Protein AF-A0A151MLV7-F1 (afdb_monomer)

Mean predicted aligned error: 19.25 Å

Sequence (351 aa):
MLVLVLGDLHIPHRCSSLPAKFKKLLVPGRIQHILCTGNLCTKESYDYLKTLTADVHVVRGDFDENLNYPDQKVVTVGQFKIGLIHGHQVIPWGDMGSLALLQRQLDVDILISGHTHKFEAFEYENKFYVNPGSATGAYNALEMNIIPSFVLMDIQASTIVTYVYQLTGDESLVIPGEDAPGAAASELEADLHERAFFCIGGLREAFMIPATDREVRLVWIPIMAWVPLLLVLLTYCSGSLSQPTLTQPPSESVSLGNTVSLSCTLSSQYSNYYVAWYQQRSSQAPRFLWYSKGTKGDGVPDRFTVSNSSAIRSLTITNVQADDEATYWCGTGYMSGDVYTYSTMTQLNGN

Radius of gyration: 28.21 Å; Cα contacts (8 Å, |Δi|>4): 707; chains: 1; bounding box: 84×67×65 Å

Structure (mmCIF, N/CA/C/O backbone):
data_AF-A0A151MLV7-F1
#
_entry.id   AF-A0A151MLV7-F1
#
loop_
_atom_site.group_PDB
_atom_site.id
_atom_site.type_symbol
_atom_site.label_atom_id
_atom_site.label_alt_id
_atom_site.label_comp_id
_atom_site.label_asym_id
_atom_site.label_entity_id
_atom_site.label_seq_id
_atom_site.pdbx_PDB_ins_code
_atom_site.Cartn_x
_atom_site.Cartn_y
_atom_site.Cartn_z
_atom_site.occupancy
_atom_site.B_iso_or_equiv
_atom_site.auth_seq_id
_atom_site.auth_comp_id
_atom_site.auth_asym_id
_atom_site.auth_atom_id
_atom_site.pdbx_PDB_model_num
ATOM 1 N N . MET A 1 1 ? 16.133 -14.336 -6.200 1.00 87.25 1 MET A N 1
ATOM 2 C CA . MET A 1 1 ? 15.626 -13.639 -7.406 1.00 87.25 1 MET A CA 1
ATOM 3 C C . MET A 1 1 ? 15.150 -12.287 -6.939 1.00 87.25 1 MET A C 1
ATOM 5 O O . MET A 1 1 ? 14.321 -12.233 -6.042 1.00 87.25 1 MET A O 1
ATOM 9 N N . LEU A 1 2 ? 15.679 -11.220 -7.520 1.00 90.69 2 LEU A N 1
ATOM 10 C CA . LEU A 1 2 ? 15.394 -9.846 -7.145 1.00 90.69 2 LEU A CA 1
ATOM 11 C C . LEU A 1 2 ? 14.154 -9.324 -7.869 1.00 90.69 2 LEU A C 1
ATOM 13 O O . LEU A 1 2 ? 14.122 -9.199 -9.100 1.00 90.69 2 LEU A O 1
ATOM 17 N N . VAL A 1 3 ? 13.150 -8.986 -7.070 1.00 94.38 3 VAL A N 1
ATOM 18 C CA . VAL A 1 3 ? 11.889 -8.384 -7.489 1.00 94.38 3 VAL A CA 1
ATOM 19 C C . VAL A 1 3 ? 11.832 -6.963 -6.959 1.00 94.38 3 VAL A C 1
ATOM 21 O O . VAL A 1 3 ? 11.890 -6.742 -5.753 1.00 94.38 3 VAL A O 1
ATOM 24 N N . LEU A 1 4 ? 11.704 -5.991 -7.852 1.00 96.19 4 LEU A N 1
ATOM 25 C CA . LEU A 1 4 ? 11.487 -4.602 -7.468 1.00 96.19 4 LEU A CA 1
ATOM 26 C C . LEU A 1 4 ? 9.985 -4.336 -7.346 1.00 96.19 4 LEU A C 1
ATOM 28 O O . LEU A 1 4 ? 9.229 -4.605 -8.279 1.00 96.19 4 LEU A O 1
ATOM 32 N N . VAL A 1 5 ? 9.577 -3.763 -6.219 1.00 96.94 5 VAL A N 1
ATOM 33 C CA . VAL A 1 5 ? 8.197 -3.377 -5.930 1.00 96.94 5 VAL A CA 1
ATOM 34 C C . VAL A 1 5 ? 8.132 -1.874 -5.714 1.00 96.94 5 VAL A C 1
ATOM 36 O O . VAL A 1 5 ? 8.824 -1.328 -4.853 1.00 96.94 5 VAL A O 1
ATOM 39 N N . LEU A 1 6 ? 7.314 -1.193 -6.512 1.00 97.31 6 LEU A N 1
ATOM 40 C CA . LEU A 1 6 ? 7.161 0.258 -6.431 1.00 97.31 6 LEU A CA 1
ATOM 41 C C . LEU A 1 6 ? 5.816 0.720 -7.002 1.00 97.31 6 LEU A C 1
ATOM 43 O O . LEU A 1 6 ? 5.166 -0.008 -7.743 1.00 97.31 6 LEU A O 1
ATOM 47 N N . GLY A 1 7 ? 5.436 1.963 -6.759 1.00 96.56 7 GLY A N 1
ATOM 48 C CA . GLY A 1 7 ? 4.303 2.581 -7.438 1.00 96.56 7 GLY A CA 1
ATOM 49 C C . GLY A 1 7 ? 4.017 3.962 -6.886 1.00 96.56 7 GLY A C 1
ATOM 50 O O . GLY A 1 7 ? 4.908 4.584 -6.295 1.00 96.56 7 GLY A O 1
ATOM 51 N N . ASP A 1 8 ? 2.806 4.451 -7.146 1.00 97.00 8 ASP A N 1
ATOM 52 C CA . ASP A 1 8 ? 2.343 5.763 -6.691 1.00 97.00 8 ASP A CA 1
ATOM 53 C C . ASP A 1 8 ? 3.328 6.883 -7.064 1.00 97.00 8 ASP A C 1
ATOM 55 O O . ASP A 1 8 ? 3.661 7.754 -6.259 1.00 97.00 8 ASP A O 1
ATOM 59 N N . LEU A 1 9 ? 3.840 6.846 -8.303 1.00 95.94 9 LEU A N 1
ATOM 60 C CA . LEU A 1 9 ? 4.810 7.826 -8.803 1.00 95.94 9 LEU A CA 1
ATOM 61 C C . LEU A 1 9 ? 4.139 9.178 -9.064 1.00 95.94 9 LEU A C 1
ATOM 63 O O . LEU A 1 9 ? 4.744 10.223 -8.817 1.00 95.94 9 LEU A O 1
ATOM 67 N N . HIS A 1 10 ? 2.916 9.151 -9.603 1.00 95.12 10 HIS A N 1
ATOM 68 C CA . HIS A 1 10 ? 2.141 10.323 -10.010 1.00 95.12 10 HIS A CA 1
ATOM 69 C C . HIS A 1 10 ? 2.924 11.315 -10.885 1.00 95.12 10 HIS A C 1
ATOM 71 O O . HIS A 1 10 ? 2.854 12.533 -10.690 1.00 95.12 10 HIS A O 1
ATOM 77 N N . ILE A 1 11 ? 3.677 10.804 -11.861 1.00 93.88 11 ILE A N 1
ATOM 78 C CA . ILE A 1 11 ? 4.430 11.633 -12.809 1.00 93.88 11 ILE A CA 1
ATOM 79 C C . ILE A 1 11 ? 3.587 11.837 -14.076 1.00 93.88 11 ILE A C 1
ATOM 81 O O . ILE A 1 11 ? 3.236 10.844 -14.716 1.00 93.88 11 ILE A O 1
ATOM 85 N N . PRO A 1 12 ? 3.291 13.083 -14.499 1.00 93.69 12 PRO A N 1
ATOM 86 C CA . PRO A 1 12 ? 3.834 14.360 -14.009 1.00 93.69 12 PRO A CA 1
ATOM 87 C C . PRO A 1 12 ? 2.945 15.106 -12.995 1.00 93.69 12 PRO A C 1
ATOM 89 O O . PRO A 1 12 ? 3.292 16.209 -12.582 1.00 93.69 12 PRO A O 1
ATOM 92 N N . HIS A 1 13 ? 1.777 14.569 -12.631 1.00 90.38 13 HIS A N 1
ATOM 93 C CA . HIS A 1 13 ? 0.739 15.324 -11.916 1.00 90.38 13 HIS A CA 1
ATOM 94 C C . HIS A 1 13 ? 1.152 15.854 -10.537 1.00 90.38 13 HIS A C 1
ATOM 96 O O . HIS A 1 13 ? 0.755 16.959 -10.175 1.00 90.38 13 HIS A O 1
ATOM 102 N N . ARG A 1 14 ? 1.902 15.069 -9.755 1.00 90.94 14 ARG A N 1
ATOM 103 C CA . ARG A 1 14 ? 2.314 15.428 -8.383 1.00 90.94 14 ARG A CA 1
ATOM 104 C C . ARG A 1 14 ? 3.825 15.539 -8.237 1.00 90.94 14 ARG A C 1
ATOM 106 O O . ARG A 1 14 ? 4.305 16.318 -7.418 1.00 90.94 14 ARG A O 1
ATOM 113 N N . CYS A 1 15 ? 4.571 14.785 -9.037 1.00 91.50 15 CYS A N 1
ATOM 114 C CA . CYS A 1 15 ? 6.026 14.755 -8.996 1.00 91.50 15 CYS A CA 1
ATOM 115 C C . CYS A 1 15 ? 6.605 14.843 -10.406 1.00 91.50 15 CYS A C 1
ATOM 117 O O . CYS A 1 15 ? 6.027 14.338 -11.364 1.00 91.50 15 CYS A O 1
ATOM 119 N N . SER A 1 16 ? 7.783 15.452 -10.532 1.00 90.19 16 SER A N 1
ATOM 120 C CA . SER A 1 16 ? 8.468 15.578 -11.821 1.00 90.19 16 SER A CA 1
ATOM 121 C C . SER A 1 16 ? 9.303 14.348 -12.169 1.00 90.19 16 SER A C 1
ATOM 123 O O . SER A 1 16 ? 9.424 14.000 -13.340 1.00 90.19 16 SER A O 1
ATOM 125 N N . SER A 1 17 ? 9.918 13.689 -11.179 1.00 91.19 17 SER A N 1
ATOM 126 C CA . SER A 1 17 ? 10.731 12.494 -11.410 1.00 91.19 17 SER A CA 1
ATOM 127 C C . SER A 1 17 ? 11.059 11.732 -10.121 1.00 91.19 17 SER A C 1
ATOM 129 O O . SER A 1 17 ? 10.945 12.284 -9.030 1.00 91.19 17 SER A O 1
ATOM 131 N N . LEU A 1 18 ? 11.535 10.487 -10.251 1.00 91.88 18 LEU A N 1
ATOM 132 C CA . LEU A 1 18 ? 12.116 9.734 -9.132 1.00 91.88 18 LEU A CA 1
ATOM 133 C C . LEU A 1 18 ? 13.352 10.443 -8.541 1.00 91.88 18 LEU A C 1
ATOM 135 O O . LEU A 1 18 ? 14.152 10.994 -9.314 1.00 91.88 18 LEU A O 1
ATOM 139 N N . PRO A 1 19 ? 13.574 10.355 -7.214 1.00 91.44 19 PRO A N 1
ATOM 140 C CA . PRO A 1 19 ? 14.765 10.893 -6.565 1.00 91.44 19 PRO A CA 1
ATOM 141 C C . PRO A 1 19 ? 16.067 10.400 -7.207 1.00 91.44 19 PRO A C 1
ATOM 143 O O . PRO A 1 19 ? 16.206 9.231 -7.581 1.00 91.44 19 PRO A O 1
ATOM 146 N N . ALA A 1 20 ? 17.064 11.284 -7.304 1.00 89.06 20 ALA A N 1
ATOM 147 C CA . ALA A 1 20 ? 18.324 10.983 -7.987 1.00 89.06 20 ALA A CA 1
ATOM 148 C C . ALA A 1 20 ? 19.074 9.792 -7.365 1.00 89.06 20 ALA A C 1
ATOM 150 O O . ALA A 1 20 ? 19.696 9.011 -8.087 1.00 89.06 20 ALA A O 1
ATOM 151 N N . LYS A 1 21 ? 18.995 9.617 -6.039 1.00 86.88 21 LYS A N 1
ATOM 152 C CA . LYS A 1 21 ? 19.601 8.471 -5.344 1.00 86.88 21 LYS A CA 1
ATOM 153 C C . LYS A 1 21 ? 18.934 7.152 -5.724 1.00 86.88 21 LYS A C 1
ATOM 155 O O . LYS A 1 21 ? 19.641 6.189 -5.999 1.00 86.88 21 LYS A O 1
ATOM 160 N N . PHE A 1 22 ? 17.608 7.125 -5.853 1.00 90.31 22 PHE A N 1
ATOM 161 C CA . PHE A 1 22 ? 16.889 5.933 -6.305 1.00 90.31 22 PHE A CA 1
ATOM 162 C C . PHE A 1 22 ? 17.250 5.584 -7.749 1.00 90.31 22 PHE A C 1
ATOM 164 O O . PHE A 1 22 ? 17.595 4.442 -8.027 1.00 90.31 22 PHE A O 1
ATOM 171 N N . LYS A 1 23 ? 17.313 6.571 -8.651 1.00 88.75 23 LYS A N 1
ATOM 172 C CA . LYS A 1 23 ? 17.765 6.350 -10.039 1.00 88.75 23 LYS A CA 1
ATOM 173 C C . LYS A 1 23 ? 19.179 5.759 -10.132 1.00 88.75 23 LYS A C 1
ATOM 175 O O . LYS A 1 23 ? 19.449 4.977 -11.032 1.00 88.75 23 LYS A O 1
ATOM 180 N N . LYS A 1 24 ? 20.084 6.109 -9.209 1.00 87.81 24 LYS A N 1
ATOM 181 C CA . LYS A 1 24 ? 21.440 5.528 -9.152 1.00 87.81 24 LYS A CA 1
ATOM 182 C C . LYS A 1 24 ? 21.450 4.070 -8.681 1.00 87.81 24 LYS A C 1
ATOM 184 O O . LYS A 1 24 ? 22.340 3.323 -9.077 1.00 87.81 24 LYS A O 1
ATOM 189 N N . LEU A 1 25 ? 20.499 3.678 -7.833 1.00 85.94 25 LEU A N 1
ATOM 190 C CA . LEU A 1 25 ? 20.360 2.304 -7.340 1.00 85.94 25 LEU A CA 1
ATOM 191 C C . LEU A 1 25 ? 19.647 1.398 -8.348 1.00 85.94 25 LEU A C 1
ATOM 193 O O . LEU A 1 25 ? 20.007 0.231 -8.500 1.00 85.94 25 LEU A O 1
ATOM 197 N N . LEU A 1 26 ? 18.656 1.947 -9.049 1.00 88.06 26 LEU A N 1
ATOM 198 C CA . LEU A 1 26 ? 17.866 1.258 -10.062 1.00 88.06 26 LEU A CA 1
ATOM 199 C C . LEU A 1 26 ? 18.628 1.221 -11.391 1.00 88.06 26 LEU A C 1
ATOM 201 O O . LEU A 1 26 ? 18.330 1.959 -12.326 1.00 88.06 26 LEU A O 1
ATOM 205 N N . VAL A 1 27 ? 19.641 0.358 -11.455 1.00 85.62 27 VAL A N 1
ATOM 206 C CA . VAL A 1 27 ? 20.425 0.102 -12.669 1.00 85.62 27 VAL A CA 1
ATOM 207 C C . VAL A 1 27 ? 19.961 -1.175 -13.387 1.00 85.62 27 VAL A C 1
ATOM 209 O O . VAL A 1 27 ? 19.679 -2.179 -12.722 1.00 85.62 27 VAL A O 1
ATOM 212 N N . PRO A 1 28 ? 19.915 -1.176 -14.735 1.00 86.06 28 PRO A N 1
ATOM 213 C CA . PRO A 1 28 ? 19.547 -2.353 -15.519 1.00 86.06 28 PRO A CA 1
ATOM 214 C C . PRO A 1 28 ? 20.434 -3.574 -15.239 1.00 86.06 28 PRO A C 1
ATOM 216 O O . PRO A 1 28 ? 21.620 -3.448 -14.930 1.00 86.06 28 PRO A O 1
ATOM 219 N N . GLY A 1 29 ? 19.863 -4.771 -15.389 1.00 81.75 29 GLY A N 1
ATOM 220 C CA . GLY A 1 29 ? 20.598 -6.043 -15.326 1.00 81.75 29 GLY A CA 1
ATOM 221 C C . GLY A 1 29 ? 20.746 -6.664 -13.932 1.00 81.75 29 GLY A C 1
ATOM 222 O O . GLY A 1 29 ? 21.283 -7.764 -13.822 1.00 81.75 29 GLY A O 1
ATOM 223 N N . ARG A 1 30 ? 20.253 -6.008 -12.872 1.00 86.25 30 ARG A N 1
ATOM 224 C CA . ARG A 1 30 ? 20.200 -6.585 -11.511 1.00 86.25 30 ARG A CA 1
ATOM 225 C C . ARG A 1 30 ? 18.823 -7.111 -11.117 1.00 86.25 30 ARG A C 1
ATOM 227 O O . ARG A 1 30 ? 18.742 -8.102 -10.399 1.00 86.25 30 ARG A O 1
ATOM 234 N N . ILE A 1 31 ? 17.763 -6.452 -11.576 1.00 92.62 31 ILE A N 1
ATOM 235 C CA . ILE A 1 31 ? 16.369 -6.757 -11.235 1.00 92.62 31 ILE A CA 1
ATOM 236 C C . ILE A 1 31 ? 15.802 -7.710 -12.286 1.00 92.62 31 ILE A C 1
ATOM 238 O O . ILE A 1 31 ? 15.941 -7.448 -13.480 1.00 92.62 31 ILE A O 1
ATOM 242 N N . GLN A 1 32 ? 15.166 -8.803 -11.860 1.00 93.25 32 GLN A N 1
ATOM 243 C CA . GLN A 1 32 ? 14.545 -9.757 -12.784 1.00 93.25 32 GLN A CA 1
ATOM 244 C C . GLN A 1 32 ? 13.087 -9.392 -13.065 1.00 93.25 32 GLN A C 1
ATOM 246 O O . GLN A 1 32 ? 12.697 -9.336 -14.228 1.00 93.25 32 GLN A O 1
ATOM 251 N N . HIS A 1 33 ? 12.318 -9.069 -12.023 1.00 95.12 33 HIS A N 1
ATOM 252 C CA . HIS A 1 33 ? 10.891 -8.762 -12.132 1.00 95.12 33 HIS A CA 1
ATOM 253 C C . HIS A 1 33 ? 10.581 -7.394 -11.522 1.00 95.12 33 HIS A C 1
ATOM 255 O O . HIS A 1 33 ? 11.130 -7.042 -10.477 1.00 95.12 33 HIS A O 1
ATOM 261 N N . ILE A 1 34 ? 9.678 -6.638 -12.146 1.00 97.56 34 ILE A N 1
ATOM 262 C CA . ILE A 1 34 ? 9.095 -5.425 -11.558 1.00 97.56 34 ILE A CA 1
ATOM 263 C C . ILE A 1 34 ? 7.609 -5.655 -11.312 1.00 97.56 34 ILE A C 1
ATOM 265 O O . ILE A 1 34 ? 6.871 -5.977 -12.243 1.00 97.56 34 ILE A O 1
ATOM 269 N N . LEU A 1 35 ? 7.175 -5.441 -10.072 1.00 97.94 35 LEU A N 1
ATOM 270 C CA . LEU A 1 35 ? 5.776 -5.437 -9.663 1.00 97.94 35 LEU A CA 1
ATOM 271 C C . LEU A 1 35 ? 5.381 -4.007 -9.296 1.00 97.94 35 LEU A C 1
ATOM 273 O O . LEU A 1 35 ? 5.834 -3.463 -8.290 1.00 97.94 35 LEU A O 1
ATOM 277 N N . CYS A 1 36 ? 4.565 -3.381 -10.138 1.00 97.94 36 CYS A N 1
ATOM 278 C CA . CYS A 1 36 ? 4.154 -1.999 -9.972 1.00 97.94 36 CYS A CA 1
ATOM 279 C C . CYS A 1 36 ? 2.695 -1.890 -9.534 1.00 97.94 36 CYS A C 1
ATOM 281 O O . CYS A 1 36 ? 1.809 -2.361 -10.250 1.00 97.94 36 CYS A O 1
ATOM 283 N N . THR A 1 37 ? 2.448 -1.235 -8.397 1.00 97.75 37 THR A N 1
ATOM 284 C CA . THR A 1 37 ? 1.091 -1.045 -7.855 1.00 97.75 37 THR A CA 1
ATOM 285 C C . THR A 1 37 ? 0.240 -0.088 -8.688 1.00 97.75 37 THR A C 1
ATOM 287 O O . THR A 1 37 ? -0.969 -0.084 -8.513 1.00 97.75 37 THR A O 1
ATOM 290 N N . GLY A 1 38 ? 0.825 0.661 -9.627 1.00 96.12 38 GLY A N 1
ATOM 291 C CA . GLY A 1 38 ? 0.115 1.592 -10.507 1.00 96.12 38 GLY A CA 1
ATOM 292 C C . GLY A 1 38 ? 0.432 3.050 -10.189 1.00 96.12 38 GLY A C 1
ATOM 293 O O . GLY A 1 38 ? 1.443 3.351 -9.546 1.00 96.12 38 GLY A O 1
ATOM 294 N N . ASN A 1 39 ? -0.403 3.958 -10.695 1.00 96.44 39 ASN A N 1
ATOM 295 C CA . ASN A 1 39 ? -0.206 5.408 -10.621 1.00 96.44 39 ASN A CA 1
ATOM 296 C C . ASN A 1 39 ? 1.153 5.841 -11.199 1.00 96.44 39 ASN A C 1
ATOM 298 O O . ASN A 1 39 ? 1.860 6.704 -10.669 1.00 96.44 39 ASN A O 1
ATOM 302 N N . LEU A 1 40 ? 1.510 5.233 -12.334 1.00 94.38 40 LEU A N 1
ATOM 303 C CA . LEU A 1 40 ? 2.583 5.705 -13.210 1.00 94.38 40 LEU A CA 1
ATOM 304 C C . LEU A 1 40 ? 2.146 6.952 -13.985 1.00 94.38 40 LEU A C 1
ATOM 306 O O . LEU A 1 40 ? 2.989 7.788 -14.317 1.00 94.38 40 LEU A O 1
ATOM 310 N N . CYS A 1 41 ? 0.840 7.041 -14.258 1.00 88.31 41 CYS A N 1
ATOM 311 C CA . CYS A 1 41 ? 0.093 8.076 -14.970 1.00 88.31 41 CYS A CA 1
ATOM 312 C C . CYS A 1 41 ? 0.416 8.195 -16.462 1.00 88.31 41 CYS A C 1
ATOM 314 O O . CYS A 1 41 ? -0.494 8.399 -17.255 1.00 88.31 41 CYS A O 1
ATOM 316 N N . THR A 1 42 ? 1.667 7.988 -16.877 1.00 90.94 42 THR A N 1
ATOM 317 C CA . THR A 1 42 ? 2.098 8.176 -18.270 1.00 90.94 42 THR A CA 1
ATOM 318 C C . THR A 1 42 ? 2.903 7.000 -18.825 1.00 90.94 42 THR A C 1
ATOM 320 O O . THR A 1 42 ? 3.494 6.197 -18.095 1.00 90.94 42 THR A O 1
ATOM 323 N N . LYS A 1 43 ? 2.956 6.907 -20.163 1.00 92.81 43 LYS A N 1
ATOM 324 C CA . LYS A 1 43 ? 3.757 5.901 -20.880 1.00 92.81 43 LYS A CA 1
ATOM 325 C C . LYS A 1 43 ? 5.260 6.068 -20.633 1.00 92.81 43 LYS A C 1
ATOM 327 O O . LYS A 1 43 ? 5.973 5.075 -20.611 1.00 92.81 43 LYS A O 1
ATOM 332 N N . GLU A 1 44 ? 5.739 7.288 -20.400 1.00 92.31 44 GLU A N 1
ATOM 333 C CA . GLU A 1 44 ? 7.161 7.560 -20.147 1.00 92.31 44 GLU A CA 1
ATOM 334 C C . GLU A 1 44 ? 7.665 6.852 -18.883 1.00 92.31 44 GLU A C 1
ATOM 336 O O . GLU A 1 44 ? 8.705 6.193 -18.907 1.00 92.31 44 GLU A O 1
ATOM 341 N N . SER A 1 45 ? 6.886 6.906 -17.798 1.00 93.25 45 SER A N 1
ATOM 342 C CA . SER A 1 45 ? 7.176 6.170 -16.563 1.00 93.25 45 SER A CA 1
ATOM 343 C C . SER A 1 45 ? 7.226 4.655 -16.797 1.00 93.25 45 SER A C 1
ATOM 345 O O . SER A 1 45 ? 8.098 3.970 -16.264 1.00 93.25 45 SER A O 1
ATOM 347 N N . TYR A 1 46 ? 6.326 4.122 -17.629 1.00 94.56 46 TYR A N 1
ATOM 348 C CA . TYR A 1 46 ? 6.327 2.705 -18.005 1.00 94.56 46 TYR A CA 1
ATOM 349 C C . TYR A 1 46 ? 7.551 2.320 -18.847 1.00 94.56 46 TYR A C 1
ATOM 351 O O . TYR A 1 46 ? 8.203 1.310 -18.574 1.00 94.56 46 TYR A O 1
ATOM 359 N N . ASP A 1 47 ? 7.888 3.135 -19.847 1.00 94.75 47 ASP A N 1
ATOM 360 C CA . ASP A 1 47 ? 9.048 2.925 -20.710 1.00 94.75 47 ASP A CA 1
ATOM 361 C C . ASP A 1 47 ? 10.345 2.945 -19.886 1.00 94.75 47 ASP A C 1
ATOM 363 O O . ASP A 1 47 ? 11.213 2.101 -20.100 1.00 94.75 47 ASP A O 1
ATOM 367 N N . TYR A 1 48 ? 10.446 3.823 -18.879 1.00 93.75 48 TYR A N 1
ATOM 368 C CA . TYR A 1 48 ? 11.546 3.811 -17.912 1.00 93.75 48 TYR A CA 1
ATOM 369 C C . TYR A 1 48 ? 11.653 2.466 -17.176 1.00 93.75 48 TYR A C 1
ATOM 371 O O . TYR A 1 48 ? 12.736 1.880 -17.151 1.00 93.75 48 TYR A O 1
ATOM 379 N N . LEU A 1 49 ? 10.555 1.919 -16.640 1.00 94.50 49 LEU A N 1
ATOM 380 C CA . LEU A 1 49 ? 10.582 0.606 -15.975 1.00 94.50 49 LEU A CA 1
ATOM 381 C C . LEU A 1 49 ? 11.011 -0.519 -16.927 1.00 94.50 49 LEU A C 1
ATOM 383 O O . LEU A 1 49 ? 11.766 -1.407 -16.530 1.00 94.50 49 LEU A O 1
ATOM 387 N N . LYS A 1 50 ? 10.610 -0.448 -18.201 1.00 94.81 50 LYS A N 1
ATOM 388 C CA . LYS A 1 50 ? 11.046 -1.389 -19.243 1.00 94.81 50 LYS A CA 1
ATOM 389 C C . LYS A 1 50 ? 12.539 -1.315 -19.562 1.00 94.81 50 LYS A C 1
ATOM 391 O O . LYS A 1 50 ? 13.089 -2.298 -20.052 1.00 94.81 50 LYS A O 1
ATOM 396 N N . THR A 1 51 ? 13.212 -0.199 -19.272 1.00 94.75 51 THR A N 1
ATOM 397 C CA . THR A 1 51 ? 14.681 -0.127 -19.393 1.00 94.75 51 THR A CA 1
ATOM 398 C C . THR A 1 51 ? 15.406 -0.912 -18.299 1.00 94.75 51 THR A C 1
ATOM 400 O O . THR A 1 51 ? 16.537 -1.345 -18.513 1.00 94.75 51 THR A O 1
ATOM 403 N N . LEU A 1 52 ? 14.768 -1.115 -17.141 1.00 93.00 52 LEU A N 1
ATOM 404 C CA . LEU A 1 52 ? 15.363 -1.809 -15.997 1.00 93.00 52 LEU A CA 1
ATOM 405 C C . LEU A 1 52 ? 15.284 -3.334 -16.150 1.00 93.00 52 LEU A C 1
ATOM 407 O O . LEU A 1 52 ? 16.268 -4.027 -15.887 1.00 93.00 52 LEU A O 1
ATOM 411 N N . THR A 1 53 ? 14.130 -3.845 -16.591 1.00 93.94 53 THR A N 1
ATOM 412 C CA . THR A 1 53 ? 13.919 -5.259 -16.937 1.00 93.94 53 THR A CA 1
ATOM 413 C C . THR A 1 53 ? 12.842 -5.409 -18.012 1.00 93.94 53 THR A C 1
ATOM 415 O O . THR A 1 53 ? 11.942 -4.578 -18.147 1.00 93.94 53 THR A O 1
ATOM 418 N N . ALA A 1 54 ? 12.905 -6.506 -18.769 1.00 92.31 54 ALA A N 1
ATOM 419 C CA . ALA A 1 54 ? 11.870 -6.861 -19.730 1.00 92.31 54 ALA A CA 1
ATOM 420 C C . ALA A 1 54 ? 10.557 -7.277 -19.041 1.00 92.31 54 ALA A C 1
ATOM 422 O O . ALA A 1 54 ? 9.477 -7.019 -19.588 1.00 92.31 54 ALA A O 1
ATOM 423 N N . ASP A 1 55 ? 10.634 -7.882 -17.852 1.00 95.38 55 ASP A N 1
ATOM 424 C CA . ASP A 1 55 ? 9.474 -8.437 -17.155 1.00 95.38 55 ASP A CA 1
ATOM 425 C C . ASP A 1 55 ? 8.874 -7.446 -16.147 1.00 95.38 55 ASP A C 1
ATOM 427 O O . ASP A 1 55 ? 9.309 -7.316 -15.001 1.00 95.38 55 ASP A O 1
ATOM 431 N N . VAL A 1 56 ? 7.884 -6.688 -16.624 1.00 96.75 56 VAL A N 1
ATOM 432 C CA . VAL A 1 56 ? 7.246 -5.588 -15.890 1.00 96.75 56 VAL A CA 1
ATOM 433 C C . VAL A 1 56 ? 5.753 -5.857 -15.798 1.00 96.75 56 VAL A C 1
ATOM 435 O O . VAL A 1 56 ? 5.054 -5.935 -16.814 1.00 96.75 56 VAL A O 1
ATOM 438 N N . HIS A 1 57 ? 5.264 -5.953 -14.569 1.00 97.50 57 HIS A N 1
ATOM 439 C CA . HIS A 1 57 ? 3.865 -6.137 -14.231 1.00 97.50 57 HIS A CA 1
ATOM 440 C C . HIS A 1 57 ? 3.349 -4.843 -13.621 1.00 97.50 57 HIS A C 1
ATOM 442 O O . HIS A 1 57 ? 3.896 -4.364 -12.637 1.00 97.50 57 HIS A O 1
ATOM 448 N N . VAL A 1 58 ? 2.299 -4.283 -14.207 1.00 97.62 58 VAL A N 1
ATOM 449 C CA . VAL A 1 58 ? 1.653 -3.064 -13.718 1.00 97.62 58 VAL A CA 1
ATOM 450 C C . VAL A 1 58 ? 0.179 -3.370 -13.546 1.00 97.62 58 VAL A C 1
ATOM 452 O O . VAL A 1 58 ? -0.407 -4.028 -14.413 1.00 97.62 58 VAL A O 1
ATOM 455 N N . VAL A 1 59 ? -0.390 -2.920 -12.435 1.00 97.94 59 VAL A N 1
ATOM 456 C CA . VAL A 1 59 ? -1.839 -2.878 -12.229 1.00 97.94 59 VAL A CA 1
ATOM 457 C C . VAL A 1 59 ? -2.333 -1.444 -12.285 1.00 97.94 59 VAL A C 1
ATOM 459 O O . VAL A 1 59 ? -1.556 -0.499 -12.166 1.00 97.94 59 VAL A O 1
ATOM 462 N N . ARG A 1 60 ? -3.626 -1.287 -12.537 1.00 97.75 60 ARG A N 1
ATOM 463 C CA . ARG A 1 60 ? -4.231 0.011 -12.790 1.00 97.75 60 ARG A CA 1
ATOM 464 C C . ARG A 1 60 ? -4.437 0.798 -11.497 1.00 97.75 60 ARG A C 1
ATOM 466 O O . ARG A 1 60 ? -5.211 0.393 -10.629 1.00 97.75 60 ARG A O 1
ATOM 473 N N . GLY A 1 61 ? -3.781 1.950 -11.416 1.00 96.44 61 GLY A N 1
ATOM 474 C CA . GLY A 1 61 ? -4.080 2.993 -10.448 1.00 96.44 61 GLY A CA 1
ATOM 475 C C . GLY A 1 61 ? -5.266 3.858 -10.860 1.00 96.44 61 GLY A C 1
ATOM 476 O O . GLY A 1 61 ? -5.697 3.874 -12.015 1.00 96.44 61 GLY A O 1
ATOM 477 N N . ASP A 1 62 ? -5.803 4.590 -9.895 1.00 94.56 62 ASP A N 1
ATOM 478 C CA . ASP A 1 62 ? -6.932 5.503 -10.070 1.00 94.56 62 ASP A CA 1
ATOM 479 C C . ASP A 1 62 ? -6.591 6.722 -10.947 1.00 94.56 62 ASP A C 1
ATOM 481 O O . ASP A 1 62 ? -7.483 7.297 -11.572 1.00 94.56 62 ASP A O 1
ATOM 485 N N . PHE A 1 63 ? -5.304 7.070 -11.064 1.00 94.25 63 PHE A N 1
ATOM 486 C CA . PHE A 1 63 ? -4.795 8.151 -11.914 1.00 94.25 63 PHE A CA 1
ATOM 487 C C . PHE A 1 63 ? -4.038 7.656 -13.159 1.00 94.25 63 PHE A C 1
ATOM 489 O O . PHE A 1 63 ? -3.403 8.462 -13.841 1.00 94.25 63 PHE A O 1
ATOM 496 N N . ASP A 1 64 ? -4.054 6.357 -13.475 1.00 94.81 64 ASP A N 1
ATOM 497 C CA . ASP A 1 64 ? -3.416 5.856 -14.698 1.00 94.81 64 ASP A CA 1
ATOM 498 C C . ASP A 1 64 ? -4.263 6.148 -15.947 1.00 94.81 64 ASP A C 1
ATOM 500 O O . ASP A 1 64 ? -5.412 5.715 -16.060 1.00 94.81 64 ASP A O 1
ATOM 504 N N . GLU A 1 65 ? -3.666 6.823 -16.937 1.00 91.44 65 GLU A N 1
ATOM 505 C CA . GLU A 1 65 ? -4.314 7.109 -18.227 1.00 91.44 65 GLU A CA 1
ATOM 506 C C . GLU A 1 65 ? -4.496 5.849 -19.088 1.00 91.44 65 GLU A C 1
ATOM 508 O O . GLU A 1 65 ? -5.423 5.749 -19.896 1.00 91.44 65 GLU A O 1
ATOM 513 N N . ASN A 1 66 ? -3.605 4.866 -18.936 1.00 91.38 66 ASN A N 1
ATOM 514 C CA . ASN A 1 66 ? -3.648 3.642 -19.725 1.00 91.38 66 ASN A CA 1
ATOM 515 C C . ASN A 1 66 ? -4.691 2.663 -19.169 1.00 91.38 66 ASN A C 1
ATOM 517 O O . ASN A 1 66 ? -4.449 1.934 -18.208 1.00 91.38 66 ASN A O 1
ATOM 521 N N . LEU A 1 67 ? -5.832 2.593 -19.849 1.00 91.06 67 LEU A N 1
ATOM 522 C CA . LEU A 1 67 ? -6.958 1.726 -19.491 1.00 91.06 67 LEU A CA 1
ATOM 523 C C . LEU A 1 67 ? -6.701 0.228 -19.723 1.00 91.06 67 LEU A C 1
ATOM 525 O O . LEU A 1 67 ? -7.524 -0.593 -19.332 1.00 91.06 67 LEU A O 1
ATOM 529 N N . ASN A 1 68 ? -5.592 -0.142 -20.371 1.00 94.94 68 ASN A N 1
ATOM 530 C CA . ASN A 1 68 ? -5.270 -1.543 -20.652 1.00 94.94 68 ASN A CA 1
ATOM 531 C C . ASN A 1 68 ? -4.609 -2.258 -19.467 1.00 94.94 68 ASN A C 1
ATOM 533 O O . ASN A 1 68 ? -4.410 -3.473 -19.526 1.00 94.94 68 ASN A O 1
ATOM 537 N N . TYR A 1 69 ? -4.210 -1.530 -18.420 1.00 96.19 69 TYR A N 1
ATOM 538 C CA . TYR A 1 69 ? -3.684 -2.166 -17.219 1.00 96.19 69 TYR A CA 1
ATOM 539 C C . TYR A 1 69 ? -4.806 -2.914 -16.487 1.00 96.19 69 TYR A C 1
ATOM 541 O O . TYR A 1 69 ? -5.905 -2.375 -16.347 1.00 96.19 69 TYR A O 1
ATOM 549 N N . PRO A 1 70 ? -4.560 -4.153 -16.029 1.00 97.62 70 PRO A N 1
ATOM 550 C CA . PRO A 1 70 ? -5.543 -4.892 -15.252 1.00 97.62 70 PRO A CA 1
ATOM 551 C C . PRO A 1 70 ? -5.675 -4.288 -13.849 1.00 97.62 70 PRO A C 1
ATOM 553 O O . PRO A 1 70 ? -4.685 -3.835 -13.278 1.00 97.62 70 PRO A O 1
ATOM 556 N N . ASP A 1 71 ? -6.868 -4.332 -13.258 1.00 96.06 71 ASP A N 1
ATOM 557 C CA . ASP A 1 71 ? -7.087 -3.814 -11.896 1.00 96.06 71 ASP A CA 1
ATOM 558 C C . ASP A 1 71 ? -6.362 -4.647 -10.826 1.00 96.06 71 ASP A C 1
ATOM 560 O O . ASP A 1 71 ? -5.911 -4.122 -9.811 1.00 96.06 71 ASP A O 1
ATOM 564 N N . GLN A 1 72 ? -6.212 -5.949 -11.080 1.00 96.62 72 GLN A N 1
ATOM 565 C CA . GLN A 1 72 ? -5.494 -6.891 -10.228 1.00 96.62 72 GLN A CA 1
ATOM 566 C C . GLN A 1 72 ? -4.699 -7.878 -11.083 1.00 96.62 72 GLN A C 1
ATOM 568 O O . GLN A 1 72 ? -5.099 -8.221 -12.200 1.00 96.62 72 GLN A O 1
ATOM 573 N N . LYS A 1 73 ? -3.584 -8.380 -10.557 1.00 97.31 73 LYS A N 1
ATOM 574 C CA . LYS A 1 73 ? -2.768 -9.390 -11.235 1.00 97.31 73 LYS A CA 1
ATOM 575 C C . LYS A 1 73 ? -2.176 -10.359 -10.227 1.00 97.31 73 LYS A C 1
ATOM 577 O O . LYS A 1 73 ? -1.708 -9.940 -9.178 1.00 97.31 73 LYS A O 1
ATOM 582 N N . VAL A 1 74 ? -2.153 -11.641 -10.571 1.00 97.81 74 VAL A N 1
ATOM 583 C CA . VAL A 1 74 ? -1.414 -12.657 -9.814 1.00 97.81 74 VAL A CA 1
ATOM 584 C C . VAL A 1 74 ? -0.199 -13.068 -10.632 1.00 97.81 74 VAL A C 1
ATOM 586 O O . VAL A 1 74 ? -0.306 -13.324 -11.834 1.00 97.81 74 VAL A O 1
ATOM 589 N N . VAL A 1 75 ? 0.964 -13.081 -9.993 1.00 96.31 75 VAL A N 1
ATOM 590 C CA . VAL A 1 75 ? 2.245 -13.448 -10.597 1.00 96.31 75 VAL A CA 1
ATOM 591 C C . VAL A 1 75 ? 2.896 -14.503 -9.720 1.00 96.31 75 VAL A C 1
ATOM 593 O O . VAL A 1 75 ? 2.914 -14.371 -8.501 1.00 96.31 75 VAL A O 1
ATOM 596 N N . THR A 1 76 ? 3.433 -15.554 -10.327 1.00 94.75 76 THR A N 1
ATOM 597 C CA . THR A 1 76 ? 4.179 -16.583 -9.599 1.00 94.75 76 THR A CA 1
ATOM 598 C C . THR A 1 76 ? 5.664 -16.326 -9.768 1.00 94.75 76 THR A C 1
ATOM 600 O O . THR A 1 76 ? 6.157 -16.258 -10.894 1.00 94.75 76 THR A O 1
ATOM 603 N N . VAL A 1 77 ? 6.370 -16.176 -8.650 1.00 91.69 77 VAL A N 1
ATOM 604 C CA . VAL A 1 77 ? 7.802 -15.882 -8.623 1.00 91.69 77 VAL A CA 1
ATOM 605 C C . VAL A 1 77 ? 8.472 -16.874 -7.676 1.00 91.69 77 VAL A C 1
ATOM 607 O O . VAL A 1 77 ? 8.283 -16.827 -6.463 1.00 91.69 77 VAL A O 1
ATOM 610 N N . GLY A 1 78 ? 9.229 -17.821 -8.236 1.00 88.19 78 GLY A N 1
ATOM 611 C CA . GLY A 1 78 ? 9.712 -18.975 -7.478 1.00 88.19 78 GLY A CA 1
ATOM 612 C C . GLY A 1 78 ? 8.538 -19.865 -7.065 1.00 88.19 78 GLY A C 1
ATOM 613 O O . GLY A 1 78 ? 7.743 -20.260 -7.915 1.00 88.19 78 GLY A O 1
ATOM 614 N N . GLN A 1 79 ? 8.421 -20.159 -5.771 1.00 87.19 79 GLN A N 1
ATOM 615 C CA . GLN A 1 79 ? 7.299 -20.927 -5.218 1.00 87.19 79 GLN A CA 1
ATOM 616 C C . GLN A 1 79 ? 6.136 -20.060 -4.715 1.00 87.19 79 GLN A C 1
ATOM 618 O O . GLN A 1 79 ? 5.099 -20.599 -4.345 1.00 87.19 79 GLN A O 1
ATOM 623 N N . PHE A 1 80 ? 6.302 -18.736 -4.692 1.00 91.44 80 PHE A N 1
ATOM 624 C CA . PHE A 1 80 ? 5.326 -17.827 -4.105 1.00 91.44 80 PHE A CA 1
ATOM 625 C C . PHE A 1 80 ? 4.351 -17.310 -5.154 1.00 91.44 80 PHE A C 1
ATOM 627 O O . PHE A 1 80 ? 4.752 -16.857 -6.235 1.00 91.44 80 PHE A O 1
ATOM 634 N N . LYS A 1 81 ? 3.061 -17.327 -4.818 1.00 95.50 81 LYS A N 1
ATOM 635 C CA . LYS A 1 81 ? 2.044 -16.570 -5.550 1.00 95.50 81 LYS A CA 1
ATOM 636 C C . LYS A 1 81 ? 1.956 -15.162 -4.977 1.00 95.50 81 LYS A C 1
ATOM 638 O O . LYS A 1 81 ? 1.704 -14.984 -3.790 1.00 95.50 81 LYS A O 1
ATOM 643 N N . ILE A 1 82 ? 2.126 -14.166 -5.833 1.00 97.06 82 ILE A N 1
ATOM 644 C CA . ILE A 1 82 ? 2.115 -12.755 -5.462 1.00 97.06 82 ILE A CA 1
ATOM 645 C C . ILE A 1 82 ? 0.910 -12.089 -6.116 1.00 97.06 82 ILE A C 1
ATOM 647 O O . ILE A 1 82 ? 0.806 -12.034 -7.343 1.00 97.06 82 ILE A O 1
ATOM 651 N N . GLY A 1 83 ? -0.007 -11.594 -5.294 1.00 97.94 83 GLY A N 1
ATOM 652 C CA . GLY A 1 83 ? -1.114 -10.747 -5.710 1.00 97.94 83 GLY A CA 1
ATOM 653 C C . GLY A 1 83 ? -0.669 -9.296 -5.775 1.00 97.94 83 GLY A C 1
ATOM 654 O O . GLY A 1 83 ? 0.037 -8.817 -4.895 1.00 97.94 83 GLY A O 1
ATOM 655 N N . LEU A 1 84 ? -1.090 -8.599 -6.818 1.00 98.25 84 LEU A N 1
ATOM 656 C CA . LEU A 1 84 ? -0.795 -7.196 -7.052 1.00 98.25 84 LEU A CA 1
ATOM 657 C C . LEU A 1 84 ? -2.110 -6.462 -7.300 1.00 98.25 84 LEU A C 1
ATOM 659 O O . LEU A 1 84 ? -2.901 -6.876 -8.152 1.00 98.25 84 LEU A O 1
ATOM 663 N N . ILE A 1 85 ? -2.330 -5.382 -6.559 1.00 98.12 85 ILE A N 1
ATOM 664 C CA . ILE A 1 85 ? -3.463 -4.467 -6.707 1.00 98.12 85 ILE A CA 1
ATOM 665 C C . ILE A 1 85 ? -2.999 -3.045 -6.375 1.00 98.12 85 ILE A C 1
ATOM 667 O O . ILE A 1 85 ? -2.033 -2.857 -5.640 1.00 98.12 85 ILE A O 1
ATOM 671 N N . HIS A 1 86 ? -3.678 -2.029 -6.900 1.00 98.00 86 HIS A N 1
ATOM 672 C CA . HIS A 1 86 ? -3.384 -0.653 -6.511 1.00 98.00 86 HIS A CA 1
ATOM 673 C C . HIS A 1 86 ? -3.796 -0.352 -5.067 1.00 98.00 86 HIS A C 1
ATOM 675 O O . HIS A 1 86 ? -3.016 0.209 -4.312 1.00 98.00 86 HIS A O 1
ATOM 681 N N . GLY A 1 87 ? -5.005 -0.749 -4.660 1.00 95.19 87 GLY A N 1
ATOM 682 C CA . GLY A 1 87 ? -5.492 -0.591 -3.285 1.00 95.19 87 GLY A CA 1
ATOM 683 C C . GLY A 1 87 ? -6.547 0.501 -3.104 1.00 95.19 87 GLY A C 1
ATOM 684 O O . GLY A 1 87 ? -7.177 0.545 -2.054 1.00 95.19 87 GLY A O 1
ATOM 685 N N . HIS A 1 88 ? -6.836 1.308 -4.133 1.00 95.44 88 HIS A N 1
ATOM 686 C CA . HIS A 1 88 ? -7.945 2.282 -4.088 1.00 95.44 88 HIS A CA 1
ATOM 687 C C . HIS A 1 88 ? -9.320 1.589 -4.032 1.00 95.44 88 HIS A C 1
ATOM 689 O O . HIS A 1 88 ? -10.317 2.174 -3.620 1.00 95.44 88 HIS A O 1
ATOM 695 N N . GLN A 1 89 ? -9.360 0.322 -4.452 1.00 95.19 89 GLN A N 1
ATOM 696 C CA . GLN A 1 89 ? -10.522 -0.558 -4.428 1.00 95.19 89 GLN A CA 1
ATOM 697 C C . GLN A 1 89 ? -10.782 -1.171 -3.041 1.00 95.19 89 GLN A C 1
ATOM 699 O O . GLN A 1 89 ? -11.862 -1.710 -2.807 1.00 95.19 89 GLN A O 1
ATOM 704 N N . VAL A 1 90 ? -9.800 -1.133 -2.134 1.00 93.69 90 VAL A N 1
ATOM 705 C CA . VAL A 1 90 ? -9.900 -1.733 -0.798 1.00 93.69 90 VAL A CA 1
ATOM 706 C C . VAL A 1 90 ? -10.535 -0.713 0.134 1.00 93.69 90 VAL A C 1
ATOM 708 O O . VAL A 1 90 ? -9.981 0.360 0.336 1.00 93.69 90 VAL A O 1
ATOM 711 N N . ILE A 1 91 ? -11.708 -1.028 0.683 1.00 92.31 91 ILE A N 1
ATOM 712 C CA . ILE A 1 91 ? -12.490 -0.106 1.511 1.00 92.31 91 ILE A CA 1
ATOM 713 C C . ILE A 1 91 ? -12.789 -0.787 2.855 1.00 92.31 91 ILE A C 1
ATOM 715 O O . ILE A 1 91 ? -13.486 -1.801 2.838 1.00 92.31 91 ILE A O 1
ATOM 719 N N . PRO A 1 92 ? -12.366 -0.219 4.002 1.00 93.69 92 PRO A N 1
ATOM 720 C CA . PRO A 1 92 ? -11.594 1.024 4.157 1.00 93.69 92 PRO A CA 1
ATOM 721 C C . PRO A 1 92 ? -10.143 0.927 3.649 1.00 93.69 92 PRO A C 1
ATOM 723 O O . PRO A 1 92 ? -9.571 -0.158 3.568 1.00 93.69 92 PRO A O 1
ATOM 726 N N . TRP A 1 93 ? -9.536 2.067 3.299 1.00 90.69 93 TRP A N 1
ATOM 727 C CA . TRP A 1 93 ? -8.173 2.104 2.752 1.00 90.69 93 TRP A CA 1
ATOM 728 C C . TRP A 1 93 ? -7.157 1.560 3.759 1.00 90.69 93 TRP A C 1
ATOM 730 O O . TRP A 1 93 ? -7.094 2.037 4.890 1.00 90.69 93 TRP A O 1
ATOM 740 N N . GLY A 1 94 ? -6.358 0.575 3.342 1.00 87.50 94 GLY A N 1
ATOM 741 C CA . GLY A 1 94 ? -5.358 -0.062 4.207 1.00 87.50 94 GLY A CA 1
ATOM 742 C C . GLY A 1 94 ? -5.944 -0.912 5.341 1.00 87.50 94 GLY A C 1
ATOM 743 O O . GLY A 1 94 ? -5.202 -1.331 6.223 1.00 87.50 94 GLY A O 1
ATOM 744 N N . ASP A 1 95 ? -7.255 -1.176 5.344 1.00 92.81 95 ASP A N 1
ATOM 745 C CA . ASP A 1 95 ? -7.875 -2.019 6.363 1.00 92.81 95 ASP A CA 1
ATOM 746 C C . ASP A 1 95 ? -7.397 -3.472 6.250 1.00 92.81 95 ASP A C 1
ATOM 748 O O . ASP A 1 95 ? -7.511 -4.113 5.199 1.00 92.81 95 ASP A O 1
ATOM 752 N N . MET A 1 96 ? -6.898 -4.008 7.364 1.00 91.25 96 MET A N 1
ATOM 753 C CA . MET A 1 96 ? -6.332 -5.354 7.426 1.00 91.25 96 MET A CA 1
ATOM 754 C C . MET A 1 96 ? -7.366 -6.430 7.083 1.00 91.25 96 MET A C 1
ATOM 756 O O . MET A 1 96 ? -7.060 -7.361 6.342 1.00 91.25 96 MET A O 1
ATOM 760 N N . GLY A 1 97 ? -8.601 -6.306 7.581 1.00 94.00 97 GLY A N 1
ATOM 761 C CA . GLY A 1 97 ? -9.657 -7.282 7.299 1.00 94.00 97 GLY A CA 1
ATOM 762 C C . GLY A 1 97 ? -9.996 -7.343 5.808 1.00 94.00 97 GLY A C 1
ATOM 763 O O . GLY A 1 97 ? -10.131 -8.424 5.233 1.00 94.00 97 GLY A O 1
ATOM 764 N N . SER A 1 98 ? -10.056 -6.180 5.166 1.00 94.88 98 SER A N 1
ATOM 765 C CA . SER A 1 98 ? -10.339 -6.027 3.738 1.00 94.88 98 SER A CA 1
ATOM 766 C C . SER A 1 98 ? -9.195 -6.543 2.859 1.00 94.88 98 SER A C 1
ATOM 768 O O . SER A 1 98 ? -9.435 -7.246 1.874 1.00 94.88 98 SER A O 1
ATOM 770 N N . LEU A 1 99 ? -7.942 -6.265 3.235 1.00 94.44 99 LEU A N 1
ATOM 771 C CA . LEU A 1 99 ? -6.762 -6.825 2.569 1.00 94.44 99 LEU A CA 1
ATOM 772 C C . LEU A 1 99 ? -6.699 -8.350 2.724 1.00 94.44 99 LEU A C 1
ATOM 774 O O . LEU A 1 99 ? -6.434 -9.053 1.749 1.00 94.44 99 LEU A O 1
ATOM 778 N N . ALA A 1 100 ? -7.004 -8.875 3.911 1.00 94.12 100 ALA A N 1
ATOM 779 C CA . ALA A 1 100 ? -7.009 -10.312 4.169 1.00 94.12 100 ALA A CA 1
ATOM 780 C C . ALA A 1 100 ? -8.139 -11.048 3.432 1.00 94.12 100 ALA A C 1
ATOM 782 O O . ALA A 1 100 ? -7.974 -12.201 3.029 1.00 94.12 100 ALA A O 1
ATOM 783 N N . LEU A 1 101 ? -9.282 -10.392 3.209 1.00 95.50 101 LEU A N 1
ATOM 784 C CA . LEU A 1 101 ? -10.339 -10.905 2.336 1.00 95.50 101 LEU A CA 1
ATOM 785 C C . LEU A 1 101 ? -9.843 -11.017 0.888 1.00 95.50 101 LEU A C 1
ATOM 787 O O . LEU A 1 101 ? -10.032 -12.051 0.246 1.00 95.50 101 LEU A O 1
ATOM 791 N N . LEU A 1 102 ? -9.181 -9.973 0.382 1.00 95.38 102 LEU A N 1
ATOM 792 C CA . LEU A 1 102 ? -8.669 -9.945 -0.986 1.00 95.38 102 LEU A CA 1
ATOM 793 C C . LEU A 1 102 ? -7.546 -10.967 -1.203 1.00 95.38 102 LEU A C 1
ATOM 795 O O . LEU A 1 102 ? -7.531 -11.656 -2.221 1.00 95.38 102 LEU A O 1
ATOM 799 N N . GLN A 1 103 ? -6.636 -11.107 -0.238 1.00 95.69 103 GLN A N 1
ATOM 800 C CA . GLN A 1 103 ? -5.576 -12.115 -0.269 1.00 95.69 103 GLN A CA 1
ATOM 801 C C . GLN A 1 103 ? -6.168 -13.527 -0.408 1.00 95.69 103 GLN A C 1
ATOM 803 O O . GLN A 1 103 ? -5.733 -14.286 -1.276 1.00 95.69 103 GLN A O 1
ATOM 808 N N . ARG A 1 104 ? -7.202 -13.859 0.379 1.00 95.56 104 ARG A N 1
ATOM 809 C CA . ARG A 1 104 ? -7.924 -15.140 0.280 1.00 95.56 104 ARG A CA 1
ATOM 810 C C . ARG A 1 104 ? -8.638 -15.303 -1.058 1.00 95.56 104 ARG A C 1
ATOM 812 O O . ARG A 1 104 ? -8.602 -16.384 -1.635 1.00 95.56 104 ARG A O 1
ATOM 819 N N . GLN A 1 105 ? -9.274 -14.243 -1.558 1.00 96.06 105 GLN A N 1
ATOM 820 C CA . GLN A 1 105 ? -9.966 -14.259 -2.849 1.00 96.06 105 GLN A CA 1
ATOM 821 C C . GLN A 1 105 ? -9.007 -14.561 -4.008 1.00 96.06 105 GLN A C 1
ATOM 823 O O . GLN A 1 105 ? -9.381 -15.260 -4.949 1.00 96.06 105 GLN A O 1
ATOM 828 N N . LEU A 1 106 ? -7.787 -14.022 -3.953 1.00 94.94 106 LEU A N 1
ATOM 829 C CA . LEU A 1 106 ? -6.766 -14.221 -4.980 1.00 94.94 106 LEU A CA 1
ATOM 830 C C . LEU A 1 106 ? -5.942 -15.502 -4.785 1.00 94.94 106 LEU A C 1
ATOM 832 O O . LEU A 1 106 ? -5.238 -15.889 -5.717 1.00 94.94 106 LEU A O 1
ATOM 836 N N . ASP A 1 107 ? -6.035 -16.150 -3.619 1.00 96.44 107 ASP A N 1
ATOM 837 C CA . ASP A 1 107 ? -5.239 -17.326 -3.242 1.00 96.44 107 ASP A CA 1
ATOM 838 C C . ASP A 1 107 ? -3.729 -17.084 -3.431 1.00 96.44 107 ASP A C 1
ATOM 840 O O . ASP A 1 107 ? -3.048 -17.758 -4.210 1.00 96.44 107 ASP A O 1
ATOM 844 N N . VAL A 1 108 ? -3.213 -16.046 -2.763 1.00 95.94 108 VAL A N 1
ATOM 845 C CA . VAL A 1 108 ? -1.812 -15.600 -2.893 1.00 95.94 108 VAL A CA 1
ATOM 846 C C . VAL A 1 108 ? -1.057 -15.689 -1.576 1.00 95.94 108 VAL A C 1
ATOM 848 O O . VAL A 1 108 ? -1.626 -15.485 -0.516 1.00 95.94 108 VAL A O 1
ATOM 851 N N . ASP A 1 109 ? 0.238 -15.967 -1.616 1.00 92.56 109 ASP A N 1
ATOM 852 C CA . ASP A 1 109 ? 1.083 -16.004 -0.417 1.00 92.56 109 ASP A CA 1
ATOM 853 C C . ASP A 1 109 ? 1.486 -14.605 0.038 1.00 92.56 109 ASP A C 1
ATOM 855 O O . ASP A 1 109 ? 1.602 -14.340 1.235 1.00 92.56 109 ASP A O 1
ATOM 859 N N . ILE A 1 110 ? 1.647 -13.710 -0.938 1.00 94.31 110 ILE A N 1
ATOM 860 C CA . ILE A 1 110 ? 1.994 -12.311 -0.732 1.00 94.31 110 ILE A CA 1
ATOM 861 C C . ILE A 1 110 ? 0.943 -11.440 -1.403 1.00 94.31 110 ILE A C 1
ATOM 863 O O . ILE A 1 110 ? 0.655 -11.637 -2.585 1.00 94.31 110 ILE A O 1
ATOM 867 N N . LEU A 1 111 ? 0.412 -10.449 -0.693 1.00 97.31 111 LEU A N 1
ATOM 868 C CA . LEU A 1 111 ? -0.422 -9.406 -1.280 1.00 97.31 111 LEU A CA 1
ATOM 869 C C . LEU A 1 111 ? 0.330 -8.074 -1.288 1.00 97.31 111 LEU A C 1
ATOM 871 O O . LEU A 1 111 ? 0.748 -7.575 -0.246 1.00 97.31 111 LEU A O 1
ATOM 875 N N . ILE A 1 112 ? 0.472 -7.492 -2.476 1.00 97.88 112 ILE A N 1
ATOM 876 C CA . ILE A 1 112 ? 1.087 -6.187 -2.689 1.00 97.88 112 ILE A CA 1
ATOM 877 C C . ILE A 1 112 ? 0.003 -5.167 -3.029 1.00 97.88 112 ILE A C 1
ATOM 879 O O . ILE A 1 112 ? -0.710 -5.325 -4.025 1.00 97.88 112 ILE A O 1
ATOM 883 N N . SER A 1 113 ? -0.077 -4.106 -2.229 1.00 97.62 113 SER A N 1
ATOM 884 C CA . SER A 1 113 ? -1.001 -2.980 -2.415 1.00 97.62 113 SER A CA 1
ATOM 885 C C . SER A 1 113 ? -0.291 -1.640 -2.245 1.00 97.62 113 SER A C 1
ATOM 887 O O . SER A 1 113 ? 0.638 -1.558 -1.458 1.00 97.62 113 SER A O 1
ATOM 889 N N . GLY A 1 114 ? -0.723 -0.591 -2.940 1.00 95.69 114 GLY A N 1
ATOM 890 C CA . GLY A 1 114 ? -0.228 0.784 -2.783 1.00 95.69 114 GLY A CA 1
ATOM 891 C C . GLY A 1 114 ? -1.286 1.704 -2.168 1.00 95.69 114 GLY A C 1
ATOM 892 O O . GLY A 1 114 ? -1.865 1.393 -1.126 1.00 95.69 114 GLY A O 1
ATOM 893 N N . HIS A 1 115 ? -1.552 2.833 -2.831 1.00 95.81 115 HIS A N 1
ATOM 894 C CA . HIS A 1 115 ? -2.606 3.820 -2.555 1.00 95.81 115 HIS A CA 1
ATOM 895 C C . HIS A 1 115 ? -2.450 4.645 -1.270 1.00 95.81 115 HIS A C 1
ATOM 897 O O . HIS A 1 115 ? -2.664 5.856 -1.285 1.00 95.81 115 HIS A O 1
ATOM 903 N N . THR A 1 116 ? -2.034 4.044 -0.156 1.00 92.56 116 THR A N 1
ATOM 904 C CA . THR A 1 116 ? -1.813 4.774 1.105 1.00 92.56 116 THR A CA 1
ATOM 905 C C . THR A 1 116 ? -0.562 5.653 1.061 1.00 92.56 116 THR A C 1
ATOM 907 O O . THR A 1 116 ? -0.391 6.507 1.923 1.00 92.56 116 THR A O 1
ATOM 910 N N . HIS A 1 117 ? 0.325 5.454 0.077 1.00 94.75 117 HIS A N 1
ATOM 911 C CA . HIS A 1 117 ? 1.637 6.104 -0.051 1.00 94.75 117 HIS A CA 1
ATOM 912 C C . HIS A 1 117 ? 2.566 5.902 1.161 1.00 94.75 117 HIS A C 1
ATOM 914 O O . HIS A 1 117 ? 3.626 6.523 1.236 1.00 94.75 117 HIS A O 1
ATOM 920 N N . LYS A 1 118 ? 2.212 5.009 2.087 1.00 90.75 118 LYS A N 1
ATOM 921 C CA . LYS A 1 118 ? 2.985 4.697 3.283 1.00 90.75 118 LYS A CA 1
ATOM 922 C C . LYS A 1 118 ? 3.535 3.286 3.155 1.00 90.75 118 LYS A C 1
ATOM 924 O O . LYS A 1 118 ? 2.782 2.347 2.912 1.00 90.75 118 LYS A O 1
ATOM 929 N N . PHE A 1 119 ? 4.846 3.156 3.323 1.00 92.06 119 PHE A N 1
ATOM 930 C CA . PHE A 1 119 ? 5.485 1.851 3.347 1.00 92.06 119 PHE A CA 1
ATOM 931 C C . PHE A 1 1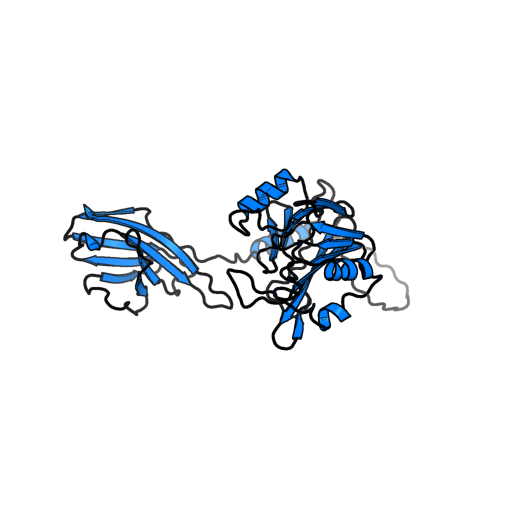19 ? 5.001 1.039 4.555 1.00 92.06 119 PHE A C 1
ATOM 933 O O . PHE A 1 119 ? 5.062 1.527 5.686 1.00 92.06 119 PHE A O 1
ATOM 940 N N . GLU A 1 120 ? 4.586 -0.202 4.310 1.00 87.50 120 GLU A N 1
ATOM 941 C CA . GLU A 1 120 ? 4.228 -1.182 5.337 1.00 87.50 120 GLU A CA 1
ATOM 942 C C . GLU A 1 120 ? 4.650 -2.578 4.859 1.00 87.50 120 GLU A C 1
ATOM 944 O O . GLU A 1 120 ? 4.440 -2.932 3.703 1.00 87.50 120 GLU A O 1
ATOM 949 N N . ALA A 1 121 ? 5.262 -3.381 5.725 1.00 87.19 121 ALA A N 1
ATOM 950 C CA . ALA A 1 121 ? 5.542 -4.786 5.443 1.00 87.19 121 ALA A CA 1
ATOM 951 C C . ALA A 1 121 ? 5.343 -5.589 6.722 1.00 87.19 121 ALA A C 1
ATOM 953 O O . ALA A 1 121 ? 6.015 -5.338 7.723 1.00 87.19 121 ALA A O 1
ATOM 954 N N . PHE A 1 122 ? 4.395 -6.516 6.704 1.00 84.69 122 PHE A N 1
ATOM 955 C CA . PHE A 1 122 ? 4.033 -7.285 7.886 1.00 84.69 122 PHE A CA 1
ATOM 956 C C . PHE A 1 122 ? 3.431 -8.634 7.500 1.00 84.69 122 PHE A C 1
ATOM 958 O O . PHE A 1 122 ? 2.942 -8.842 6.388 1.00 84.69 122 PHE A O 1
ATOM 965 N N . GLU A 1 123 ? 3.457 -9.554 8.455 1.00 84.56 123 GLU A N 1
ATOM 966 C CA . GLU A 1 123 ? 2.816 -10.855 8.343 1.00 84.56 123 GLU A CA 1
ATOM 967 C C . GLU A 1 123 ? 1.484 -10.850 9.099 1.00 84.56 123 GLU A C 1
ATOM 969 O O . GLU A 1 123 ? 1.382 -10.323 10.209 1.00 84.56 123 GLU A O 1
ATOM 974 N N . TYR A 1 124 ? 0.453 -11.431 8.493 1.00 83.88 124 TYR A N 1
ATOM 975 C CA . TYR A 1 124 ? -0.865 -11.594 9.093 1.00 83.88 124 TYR A CA 1
ATOM 976 C C . TYR A 1 124 ? -1.480 -12.918 8.634 1.00 83.88 124 TYR A C 1
ATOM 978 O O . TYR A 1 124 ? -1.550 -13.187 7.437 1.00 83.88 124 TYR A O 1
ATOM 986 N N . GLU A 1 125 ? -1.914 -13.754 9.582 1.00 87.88 125 GLU A N 1
ATOM 987 C CA . GLU A 1 125 ? -2.491 -15.084 9.309 1.00 87.88 125 GLU A CA 1
ATOM 988 C C . GLU A 1 125 ? -1.605 -15.968 8.400 1.00 87.88 125 GLU A C 1
ATOM 990 O O . GLU A 1 125 ? -2.099 -16.631 7.487 1.00 87.88 125 GLU A O 1
ATOM 995 N N . ASN A 1 126 ? -0.288 -15.977 8.647 1.00 84.81 126 ASN A N 1
ATOM 996 C CA . ASN A 1 126 ? 0.727 -16.716 7.875 1.00 84.81 126 ASN A CA 1
ATOM 997 C C . ASN A 1 126 ? 0.808 -16.308 6.392 1.00 84.81 126 ASN A C 1
ATOM 999 O O . ASN A 1 126 ? 1.190 -17.099 5.523 1.00 84.81 126 ASN A O 1
ATOM 1003 N N . LYS A 1 127 ? 0.393 -15.078 6.083 1.00 86.81 127 LYS A N 1
ATOM 1004 C CA . LYS A 1 127 ? 0.469 -14.462 4.758 1.00 86.81 127 LYS A CA 1
ATOM 1005 C C . LYS A 1 127 ? 1.173 -13.123 4.863 1.00 86.81 127 LYS A C 1
ATOM 1007 O O . LYS A 1 127 ? 1.087 -12.443 5.886 1.00 86.81 127 LYS A O 1
ATOM 1012 N N . PHE A 1 128 ? 1.881 -12.749 3.806 1.00 89.19 128 PHE A N 1
ATOM 1013 C CA . PHE A 1 128 ? 2.723 -11.562 3.820 1.00 89.19 128 PHE A CA 1
ATOM 1014 C C . PHE A 1 128 ? 2.064 -10.414 3.058 1.00 89.19 128 PHE A C 1
ATOM 1016 O O . PHE A 1 128 ? 1.556 -10.595 1.952 1.00 89.19 128 PHE A O 1
ATOM 1023 N N . TYR A 1 129 ? 2.071 -9.224 3.642 1.00 92.81 129 TYR A N 1
ATOM 1024 C CA . TYR A 1 129 ? 1.457 -8.035 3.062 1.00 92.81 129 TYR A CA 1
ATOM 1025 C C . TYR A 1 129 ? 2.526 -6.969 2.902 1.00 92.81 129 TYR A C 1
ATOM 1027 O O . TYR A 1 129 ? 3.278 -6.692 3.836 1.00 92.81 129 TYR A O 1
ATOM 1035 N N . VAL A 1 130 ? 2.601 -6.386 1.707 1.00 94.06 130 VAL A N 1
ATOM 1036 C CA . VAL A 1 130 ? 3.611 -5.382 1.374 1.00 94.06 130 VAL A CA 1
ATOM 1037 C C . VAL A 1 130 ? 2.956 -4.187 0.709 1.00 94.06 130 VAL A C 1
ATOM 1039 O O . VAL A 1 130 ? 2.282 -4.300 -0.313 1.00 94.06 130 VAL A O 1
ATOM 1042 N N . ASN A 1 131 ? 3.236 -3.016 1.253 1.00 96.00 131 ASN A N 1
ATOM 1043 C CA . ASN A 1 131 ? 3.001 -1.739 0.627 1.00 96.00 131 ASN A CA 1
ATOM 1044 C C . ASN A 1 131 ? 4.342 -1.049 0.393 1.00 96.00 131 ASN A C 1
ATOM 1046 O O . ASN A 1 131 ? 5.029 -0.737 1.365 1.00 96.00 131 ASN A O 1
ATOM 1050 N N . PRO A 1 132 ? 4.758 -0.820 -0.866 1.00 95.62 132 PRO A N 1
ATOM 1051 C CA . PRO A 1 132 ? 6.048 -0.201 -1.145 1.00 95.62 132 PRO A CA 1
A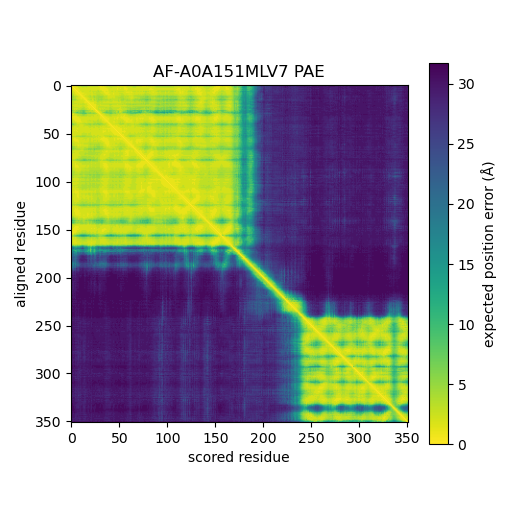TOM 1052 C C . PRO A 1 132 ? 6.092 1.296 -0.803 1.00 95.62 132 PRO A C 1
ATOM 1054 O O . PRO A 1 132 ? 7.181 1.865 -0.813 1.00 95.62 132 PRO A O 1
ATOM 1057 N N . GLY A 1 133 ? 4.946 1.927 -0.520 1.00 95.12 133 GLY A N 1
ATOM 1058 C CA . GLY A 1 133 ? 4.809 3.376 -0.434 1.00 95.12 133 GLY A CA 1
ATOM 1059 C C . GLY A 1 133 ? 4.878 4.058 -1.805 1.00 95.12 133 GLY A C 1
ATOM 1060 O O . GLY A 1 133 ? 4.757 3.418 -2.851 1.00 95.12 133 GLY A O 1
ATOM 1061 N N . SER A 1 134 ? 5.067 5.381 -1.803 1.00 96.19 134 SER A N 1
ATOM 1062 C CA . SER A 1 134 ? 5.264 6.163 -3.031 1.00 96.19 134 SER A CA 1
ATOM 1063 C C . SER A 1 134 ? 6.750 6.332 -3.344 1.00 96.19 134 SER A C 1
ATOM 1065 O O . SER A 1 134 ? 7.486 6.960 -2.583 1.00 96.19 134 SER A O 1
ATOM 1067 N N . ALA A 1 135 ? 7.192 5.867 -4.515 1.00 94.94 135 ALA A N 1
ATOM 1068 C CA . ALA A 1 135 ? 8.603 5.945 -4.917 1.00 94.94 135 ALA A CA 1
ATOM 1069 C C . ALA A 1 135 ? 9.109 7.374 -5.163 1.00 94.94 135 ALA A C 1
ATOM 1071 O O . ALA A 1 135 ? 10.315 7.634 -5.119 1.00 94.94 135 ALA A O 1
ATOM 1072 N N . THR A 1 136 ? 8.200 8.309 -5.427 1.00 93.88 136 THR A N 1
ATOM 1073 C CA . THR A 1 136 ? 8.500 9.734 -5.610 1.00 93.88 136 THR A CA 1
ATOM 1074 C C . THR A 1 136 ? 8.259 10.559 -4.350 1.00 93.88 136 THR A C 1
ATOM 1076 O O . THR A 1 136 ? 8.711 11.701 -4.300 1.00 93.88 136 THR A O 1
ATOM 1079 N N . GLY A 1 137 ? 7.582 10.003 -3.339 1.00 92.44 137 GLY A N 1
ATOM 1080 C CA . GLY A 1 137 ? 7.064 10.769 -2.206 1.00 92.44 137 GLY A CA 1
ATOM 1081 C C . GLY A 1 137 ? 5.904 11.683 -2.602 1.00 92.44 137 GLY A C 1
ATOM 1082 O O . GLY A 1 137 ? 5.761 12.774 -2.055 1.00 92.44 137 GLY A O 1
ATOM 1083 N N . ALA A 1 138 ? 5.101 11.281 -3.593 1.00 92.00 138 ALA A N 1
ATOM 1084 C CA . ALA A 1 138 ? 3.923 12.034 -3.999 1.00 92.00 138 ALA A CA 1
ATOM 1085 C C . ALA A 1 138 ? 2.969 12.196 -2.809 1.00 92.00 138 ALA A C 1
ATOM 1087 O O . ALA A 1 138 ? 2.747 11.246 -2.062 1.00 92.00 138 ALA A O 1
ATOM 1088 N N . TYR A 1 139 ? 2.366 13.375 -2.652 1.00 89.56 139 TYR A N 1
ATOM 1089 C CA . TYR A 1 139 ? 1.331 13.582 -1.635 1.00 89.56 139 TYR A CA 1
ATOM 1090 C C . TYR A 1 139 ? 0.124 12.680 -1.916 1.00 89.56 139 TYR A C 1
ATOM 1092 O O . TYR A 1 139 ? -0.138 12.365 -3.079 1.00 89.56 139 TYR A O 1
ATOM 1100 N N . ASN A 1 140 ? -0.628 12.297 -0.886 1.00 89.56 140 ASN A N 1
ATOM 1101 C CA . ASN A 1 140 ? -1.945 11.671 -1.023 1.00 89.56 140 ASN A CA 1
ATOM 1102 C C . ASN A 1 140 ? -3.028 12.601 -0.425 1.00 89.56 140 ASN A C 1
ATOM 1104 O O . ASN A 1 140 ? -2.728 13.701 0.038 1.00 89.56 140 ASN A O 1
ATOM 1108 N N . ALA A 1 141 ? -4.304 12.206 -0.475 1.00 86.62 141 ALA A N 1
ATOM 1109 C CA . ALA A 1 141 ? -5.402 13.047 0.021 1.00 86.62 141 ALA A CA 1
ATOM 1110 C C . ALA A 1 141 ? -5.450 13.194 1.559 1.00 86.62 141 ALA A C 1
ATOM 1112 O O . ALA A 1 141 ? -6.067 14.132 2.057 1.00 86.62 141 ALA A O 1
ATOM 1113 N N . LEU A 1 142 ? -4.834 12.271 2.300 1.00 80.38 142 LEU A N 1
ATOM 1114 C CA . LEU A 1 142 ? -4.859 12.191 3.764 1.00 80.38 142 LEU A CA 1
ATOM 1115 C C . LEU A 1 142 ? -3.559 12.692 4.416 1.00 80.38 142 LEU A C 1
ATOM 1117 O O . LEU A 1 142 ? -3.570 13.102 5.572 1.00 80.38 142 LEU A O 1
ATOM 1121 N N . GLU A 1 143 ? -2.451 12.683 3.681 1.00 82.62 143 GLU A N 1
ATOM 1122 C CA . GLU A 1 143 ? -1.104 12.934 4.166 1.00 82.62 143 GLU A CA 1
ATOM 1123 C C . GLU A 1 143 ? -0.242 13.612 3.091 1.00 82.62 143 GLU A C 1
ATOM 1125 O O . GLU A 1 143 ? -0.134 13.177 1.940 1.00 82.62 143 GLU A O 1
ATOM 1130 N N . MET A 1 144 ? 0.382 14.720 3.494 1.00 83.12 144 MET A N 1
ATOM 1131 C CA . MET A 1 144 ? 1.210 15.561 2.626 1.00 83.12 144 MET A CA 1
ATOM 1132 C C . MET A 1 144 ? 2.711 15.302 2.795 1.00 83.12 144 MET A C 1
ATOM 1134 O O . MET A 1 144 ? 3.478 15.561 1.872 1.00 83.12 144 MET A O 1
ATOM 1138 N N . ASN A 1 145 ? 3.133 14.785 3.952 1.00 86.88 145 ASN A N 1
ATOM 1139 C CA . ASN A 1 145 ? 4.540 14.547 4.275 1.00 86.88 145 ASN A CA 1
ATOM 1140 C C . ASN A 1 145 ? 4.897 13.081 4.031 1.00 86.88 145 ASN A C 1
ATOM 1142 O O . ASN A 1 145 ? 5.016 12.292 4.963 1.00 86.88 145 ASN A O 1
ATOM 1146 N N . ILE A 1 146 ? 5.052 12.721 2.760 1.00 89.69 146 ILE A N 1
ATOM 1147 C CA . ILE A 1 146 ? 5.346 11.348 2.354 1.00 89.69 146 ILE A CA 1
ATOM 1148 C C . ILE A 1 146 ? 6.849 11.164 2.156 1.00 89.69 146 ILE A C 1
ATOM 1150 O O . ILE A 1 146 ? 7.497 11.919 1.433 1.00 89.69 146 ILE A O 1
ATOM 1154 N N . ILE A 1 147 ? 7.395 10.118 2.773 1.00 90.75 147 ILE A N 1
ATOM 1155 C CA . ILE A 1 147 ? 8.787 9.706 2.590 1.00 90.75 147 ILE A CA 1
ATOM 1156 C C . ILE A 1 147 ? 8.880 8.873 1.300 1.00 90.75 147 ILE A C 1
ATOM 1158 O O . ILE A 1 147 ? 8.232 7.821 1.218 1.00 90.75 147 ILE A O 1
ATOM 1162 N N . PRO 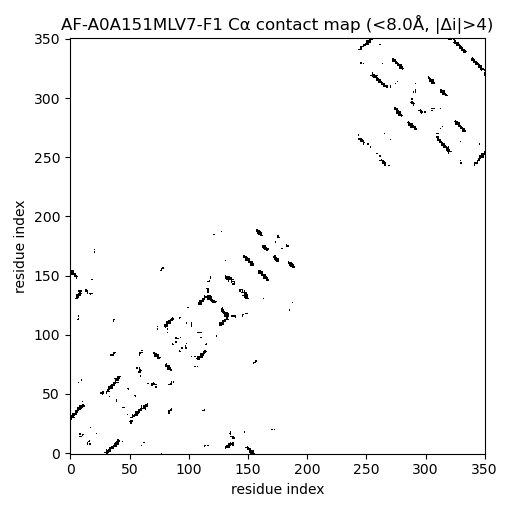A 1 148 ? 9.682 9.289 0.296 1.00 93.38 148 PRO A N 1
ATOM 1163 C CA . PRO A 1 148 ? 9.895 8.493 -0.904 1.00 93.38 148 PRO A CA 1
ATOM 1164 C C . PRO A 1 148 ? 10.414 7.106 -0.541 1.00 93.38 148 PRO A C 1
ATOM 1166 O O . PRO A 1 148 ? 11.407 6.988 0.184 1.00 93.38 148 PRO A O 1
ATOM 1169 N N . SER A 1 149 ? 9.750 6.065 -1.040 1.00 92.75 149 SER A N 1
ATOM 1170 C CA . SER A 1 149 ? 10.076 4.686 -0.690 1.00 92.75 149 SER A CA 1
ATOM 1171 C C . SER A 1 149 ? 9.799 3.673 -1.797 1.00 92.75 149 SER A C 1
ATOM 1173 O O . SER A 1 149 ? 8.914 3.849 -2.629 1.00 92.75 149 SER A O 1
ATOM 1175 N N . PHE A 1 150 ? 10.609 2.619 -1.839 1.00 93.94 150 PHE A N 1
ATOM 1176 C CA . PHE A 1 150 ? 10.351 1.437 -2.657 1.00 93.94 150 PHE A CA 1
ATOM 1177 C C . PHE A 1 150 ? 10.895 0.191 -1.962 1.00 93.94 150 PHE A C 1
ATOM 1179 O O . PHE A 1 150 ? 11.703 0.278 -1.032 1.00 93.94 150 PHE A O 1
ATOM 1186 N N . VAL A 1 151 ? 10.479 -0.977 -2.441 1.00 93.00 151 VAL A N 1
ATOM 1187 C CA . VAL A 1 151 ? 10.854 -2.265 -1.863 1.00 93.00 151 VAL A CA 1
ATOM 1188 C C . VAL A 1 151 ? 11.594 -3.117 -2.892 1.00 93.00 151 VAL A C 1
ATOM 1190 O O . VAL A 1 151 ? 11.258 -3.133 -4.074 1.00 93.00 151 VAL A O 1
ATOM 1193 N N . LEU A 1 152 ? 12.612 -3.844 -2.446 1.00 91.56 152 LEU A N 1
ATOM 1194 C CA . LEU A 1 152 ? 13.295 -4.875 -3.214 1.00 91.56 152 LEU A CA 1
ATOM 1195 C C . LEU A 1 152 ? 13.168 -6.192 -2.455 1.00 91.56 152 LEU A C 1
ATOM 1197 O O . LEU A 1 152 ? 13.618 -6.293 -1.321 1.00 91.56 152 LEU A O 1
ATOM 1201 N N . MET A 1 153 ? 12.566 -7.200 -3.067 1.00 89.25 153 MET A N 1
ATOM 1202 C CA . MET A 1 153 ? 12.449 -8.530 -2.476 1.00 89.25 153 MET A CA 1
ATOM 1203 C C . MET A 1 153 ? 13.486 -9.448 -3.105 1.00 89.25 153 MET A C 1
ATOM 1205 O O . MET A 1 153 ? 13.547 -9.557 -4.330 1.00 89.25 153 MET A O 1
ATOM 1209 N N . ASP A 1 154 ? 14.282 -10.123 -2.283 1.00 87.25 154 ASP A N 1
ATOM 1210 C CA . ASP A 1 154 ? 15.083 -11.258 -2.722 1.00 87.25 154 ASP A CA 1
ATOM 1211 C C . ASP A 1 154 ? 14.376 -12.560 -2.361 1.00 87.25 154 ASP A C 1
ATOM 1213 O O . ASP A 1 154 ? 14.269 -12.937 -1.197 1.00 87.25 154 ASP A O 1
ATOM 1217 N N . ILE A 1 155 ? 13.865 -13.230 -3.389 1.00 86.38 155 ILE A N 1
ATOM 1218 C CA . ILE A 1 155 ? 13.132 -14.487 -3.270 1.00 86.38 155 ILE A CA 1
ATOM 1219 C C . ILE A 1 155 ? 14.094 -15.640 -3.551 1.00 86.38 155 ILE A C 1
ATOM 1221 O O . ILE A 1 155 ? 14.509 -15.842 -4.699 1.00 86.38 155 ILE A O 1
ATOM 1225 N N . GLN A 1 156 ? 14.446 -16.407 -2.525 1.00 84.06 156 GLN A N 1
ATOM 1226 C CA . GLN A 1 156 ? 15.349 -17.553 -2.621 1.00 84.06 156 GLN A CA 1
ATOM 1227 C C . GLN A 1 156 ? 14.632 -18.819 -2.169 1.00 84.06 156 GLN A C 1
ATOM 1229 O O . GLN A 1 156 ? 14.316 -18.941 -0.996 1.00 84.06 156 GLN A O 1
ATOM 1234 N N . ALA A 1 157 ? 14.415 -19.773 -3.081 1.00 80.62 157 ALA A N 1
ATOM 1235 C CA . ALA A 1 157 ? 13.714 -21.029 -2.797 1.00 80.62 157 ALA A CA 1
ATOM 1236 C C . ALA A 1 157 ? 12.419 -20.796 -1.993 1.00 80.62 157 ALA A C 1
ATOM 1238 O O . ALA A 1 157 ? 11.425 -20.384 -2.588 1.00 80.62 157 ALA A O 1
ATOM 1239 N N . SER A 1 158 ? 12.467 -21.006 -0.675 1.00 77.88 158 SER A N 1
ATOM 1240 C CA . SER A 1 158 ? 11.357 -20.885 0.266 1.00 77.88 158 SER A CA 1
ATOM 1241 C C . SER A 1 158 ? 11.388 -19.694 1.210 1.00 77.88 158 SER A C 1
ATOM 1243 O O . SER A 1 158 ? 10.566 -19.643 2.122 1.00 77.88 158 SER A O 1
ATOM 1245 N N . THR A 1 159 ? 12.298 -18.756 0.980 1.00 78.75 159 THR A N 1
ATOM 1246 C CA . THR A 1 159 ? 12.533 -17.608 1.847 1.00 78.75 159 THR A CA 1
ATOM 1247 C C . THR A 1 159 ? 12.450 -16.319 1.046 1.00 78.75 159 THR A C 1
ATOM 1249 O O . THR A 1 159 ? 12.880 -16.249 -0.112 1.00 78.75 159 THR A O 1
ATOM 1252 N N . ILE A 1 160 ? 11.899 -15.282 1.670 1.00 81.75 160 ILE A N 1
ATOM 1253 C CA . ILE A 1 160 ? 11.831 -13.939 1.100 1.00 81.75 160 ILE A CA 1
ATOM 1254 C C . ILE A 1 160 ? 12.497 -12.978 2.058 1.00 81.75 160 ILE A C 1
ATOM 1256 O O . ILE A 1 160 ? 12.132 -12.913 3.226 1.00 81.75 160 ILE A O 1
ATOM 1260 N N . VAL A 1 161 ? 13.445 -12.208 1.536 1.00 83.12 161 VAL A N 1
ATOM 1261 C CA . VAL A 1 161 ? 14.055 -11.098 2.260 1.00 83.12 161 VAL A CA 1
ATOM 1262 C C . VAL A 1 161 ? 13.579 -9.800 1.631 1.00 83.12 161 VAL A C 1
ATOM 1264 O O . VAL A 1 161 ? 13.812 -9.550 0.447 1.00 83.12 161 VAL A O 1
ATOM 1267 N N . THR A 1 162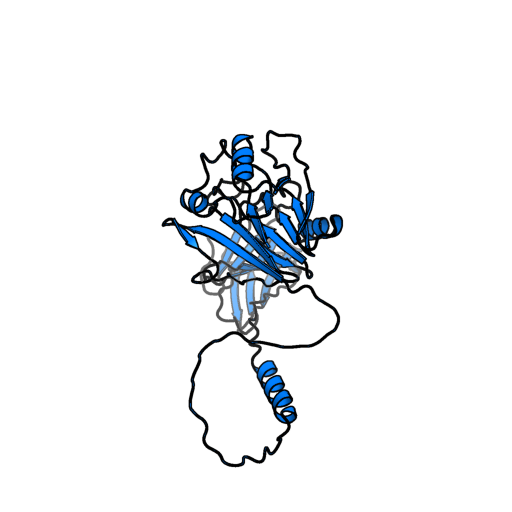 ? 12.901 -8.973 2.421 1.00 82.56 162 THR A N 1
ATOM 1268 C CA . THR A 1 162 ? 12.341 -7.698 1.964 1.00 82.56 162 THR A CA 1
ATOM 1269 C C . THR A 1 162 ? 13.252 -6.547 2.379 1.00 82.56 162 THR A C 1
ATOM 1271 O O . THR A 1 162 ? 13.396 -6.248 3.561 1.00 82.56 162 THR A O 1
ATOM 1274 N N . TYR A 1 163 ? 13.855 -5.876 1.401 1.00 85.00 163 TYR A N 1
ATOM 1275 C CA . TYR A 1 163 ? 14.642 -4.664 1.593 1.00 85.00 163 TYR A CA 1
ATOM 1276 C C . TYR A 1 163 ? 13.794 -3.435 1.301 1.00 85.00 163 TYR A C 1
ATOM 1278 O O . TYR A 1 163 ? 13.163 -3.334 0.251 1.00 85.00 163 TYR A O 1
ATOM 1286 N N . VAL A 1 164 ? 13.824 -2.473 2.210 1.00 86.69 164 VAL A N 1
ATOM 1287 C CA . VAL A 1 164 ? 13.062 -1.231 2.112 1.00 86.69 164 VAL A CA 1
ATOM 1288 C C . VAL A 1 164 ? 14.045 -0.099 1.919 1.00 86.69 164 VAL A C 1
ATOM 1290 O O . VAL A 1 164 ? 15.002 0.025 2.676 1.00 86.69 164 VAL A O 1
ATOM 1293 N N . TYR A 1 165 ? 13.808 0.726 0.913 1.00 86.75 165 TYR A N 1
ATOM 1294 C CA . TYR A 1 165 ? 14.623 1.894 0.642 1.00 86.75 165 TYR A CA 1
ATOM 1295 C C . TYR A 1 165 ? 13.780 3.127 0.887 1.00 86.75 165 TYR A C 1
ATOM 1297 O O . TYR A 1 165 ? 12.816 3.356 0.164 1.00 86.75 165 TYR A O 1
ATOM 1305 N N . GLN A 1 166 ? 14.149 3.917 1.890 1.00 86.94 166 GLN A N 1
ATOM 1306 C CA . GLN A 1 166 ? 13.491 5.182 2.212 1.00 86.94 166 GLN A CA 1
ATOM 1307 C C . GLN A 1 166 ? 14.478 6.340 2.096 1.00 86.94 166 GLN A C 1
ATOM 1309 O O . GLN A 1 166 ? 15.676 6.164 2.334 1.00 86.94 166 GLN A O 1
ATOM 1314 N N . LEU A 1 167 ? 13.977 7.517 1.718 1.00 84.81 167 LEU A N 1
ATOM 1315 C CA . LEU A 1 167 ? 14.771 8.736 1.598 1.00 84.81 167 LEU A CA 1
ATOM 1316 C C . LEU A 1 167 ? 14.328 9.782 2.632 1.00 84.81 167 LEU A C 1
ATOM 1318 O O . LEU A 1 167 ? 13.305 10.436 2.438 1.00 84.81 167 LEU A O 1
ATOM 1322 N N . THR A 1 168 ? 15.112 9.977 3.694 1.00 82.38 168 THR A N 1
ATOM 1323 C CA . THR A 1 168 ? 14.774 10.899 4.800 1.00 82.38 168 THR A CA 1
ATOM 1324 C C . THR A 1 168 ? 15.665 12.147 4.788 1.00 82.38 168 THR A C 1
ATOM 1326 O O . THR A 1 168 ? 16.846 12.038 4.471 1.00 82.38 168 THR A O 1
ATOM 1329 N N . GLY A 1 169 ? 15.103 13.311 5.160 1.00 62.94 169 GLY A N 1
ATOM 1330 C CA . GLY A 1 169 ? 15.776 14.545 5.626 1.00 62.94 169 GLY A CA 1
ATOM 1331 C C . GLY A 1 169 ? 16.980 15.054 4.821 1.00 62.94 169 GLY A C 1
ATOM 1332 O O . GLY A 1 169 ? 16.850 16.000 4.051 1.00 62.94 169 GLY A O 1
ATOM 1333 N N . ASP A 1 170 ? 18.135 14.413 4.997 1.00 53.78 170 ASP A N 1
ATOM 1334 C CA . ASP A 1 170 ? 19.426 14.751 4.376 1.00 53.78 170 ASP A CA 1
ATOM 1335 C C . ASP A 1 170 ? 19.765 13.847 3.177 1.00 53.78 170 ASP A C 1
ATOM 1337 O O . ASP A 1 170 ? 20.927 13.571 2.865 1.00 53.78 170 ASP A O 1
ATOM 1341 N N . GLU A 1 171 ? 18.732 13.342 2.500 1.00 54.31 171 GLU A N 1
ATOM 1342 C CA . GLU A 1 171 ? 18.845 12.368 1.420 1.00 54.31 171 GLU A CA 1
ATOM 1343 C C . GLU A 1 171 ? 19.520 11.043 1.857 1.00 54.31 171 GLU A C 1
ATOM 1345 O O . GLU A 1 171 ? 20.083 10.326 1.023 1.00 54.31 171 GLU A O 1
ATOM 1350 N N . SER A 1 172 ? 19.540 10.698 3.143 1.00 47.16 172 SER A N 1
ATOM 1351 C CA . SER A 1 172 ? 20.105 9.423 3.592 1.00 47.16 172 SER A CA 1
ATOM 1352 C C . SER A 1 172 ? 19.201 8.269 3.152 1.00 47.16 172 SER A C 1
ATOM 1354 O O . SER A 1 172 ? 17.977 8.328 3.261 1.00 47.16 172 SER A O 1
ATOM 1356 N N . LEU A 1 173 ? 19.823 7.233 2.584 1.00 57.19 173 LEU A N 1
ATOM 1357 C CA . LEU A 1 173 ? 19.150 6.000 2.203 1.00 57.19 173 LEU A CA 1
ATOM 1358 C C . LEU A 1 173 ? 19.130 5.101 3.436 1.00 57.19 173 LEU A C 1
ATOM 1360 O O . LEU A 1 173 ? 20.178 4.584 3.822 1.00 57.19 173 LEU A O 1
ATOM 1364 N N . VAL A 1 174 ? 17.970 4.925 4.056 1.00 54.78 174 VAL A N 1
ATOM 1365 C CA . VAL A 1 174 ? 17.842 3.964 5.155 1.00 54.78 174 VAL A CA 1
ATOM 1366 C C . VAL A 1 174 ? 17.751 2.573 4.529 1.00 54.78 174 VAL A C 1
ATOM 1368 O O . VAL A 1 174 ? 16.786 2.273 3.830 1.00 54.78 174 VAL A O 1
ATOM 1371 N N . ILE A 1 175 ? 18.799 1.767 4.713 1.00 52.91 175 ILE A N 1
ATOM 1372 C CA . ILE A 1 175 ? 18.848 0.340 4.362 1.00 52.91 175 ILE A CA 1
ATOM 1373 C C . ILE A 1 175 ? 18.455 -0.429 5.633 1.00 52.91 175 ILE A C 1
ATOM 1375 O O . ILE A 1 175 ? 18.931 -0.057 6.711 1.00 52.91 175 ILE A O 1
ATOM 1379 N N . PRO A 1 176 ? 17.628 -1.489 5.568 1.00 42.22 176 PRO A N 1
ATOM 1380 C CA . PRO A 1 176 ? 17.353 -2.296 6.746 1.00 42.22 176 PRO A CA 1
ATOM 1381 C C . PRO A 1 176 ? 18.655 -3.010 7.121 1.00 42.22 176 PRO A C 1
ATOM 1383 O O . PRO A 1 176 ? 19.100 -3.916 6.418 1.00 42.22 176 PRO A O 1
ATOM 1386 N N . GLY A 1 177 ? 19.315 -2.521 8.170 1.00 35.47 177 GLY A N 1
ATOM 1387 C CA . GLY A 1 177 ? 20.614 -3.019 8.607 1.00 35.47 177 GLY A CA 1
ATOM 1388 C C . GLY A 1 177 ? 21.340 -2.148 9.630 1.00 35.47 177 GLY A C 1
ATOM 1389 O O . GLY A 1 177 ? 22.114 -2.711 10.394 1.00 35.47 177 GLY A O 1
ATOM 1390 N N . GLU A 1 178 ? 21.087 -0.833 9.702 1.00 29.34 178 GLU A N 1
ATOM 1391 C CA . GLU A 1 178 ? 21.846 0.013 10.648 1.00 29.34 178 GLU A CA 1
ATOM 1392 C C . GLU A 1 178 ? 21.019 0.882 11.609 1.00 29.34 178 GLU A C 1
ATOM 1394 O O . GLU A 1 178 ? 21.360 0.876 12.781 1.00 29.34 178 GLU A O 1
ATOM 1399 N N . ASP A 1 179 ? 19.906 1.534 11.232 1.00 29.47 179 ASP A N 1
ATOM 1400 C CA . ASP A 1 179 ? 19.335 2.573 12.131 1.00 29.47 179 ASP A CA 1
ATOM 1401 C C . ASP A 1 179 ? 17.795 2.733 12.145 1.00 29.47 179 ASP A C 1
ATOM 1403 O O . ASP A 1 179 ? 17.279 3.759 12.589 1.00 29.47 179 ASP A O 1
ATOM 1407 N N . ALA A 1 180 ? 17.012 1.743 11.699 1.00 29.00 180 ALA A N 1
ATOM 1408 C CA . ALA A 1 180 ? 15.544 1.828 11.758 1.00 29.00 180 ALA A CA 1
ATOM 1409 C C . ALA A 1 180 ? 14.958 0.962 12.894 1.00 29.00 180 ALA A C 1
ATOM 1411 O O . ALA A 1 180 ? 15.074 -0.268 12.831 1.00 29.00 180 ALA A O 1
ATOM 1412 N N . PRO A 1 181 ? 14.272 1.545 13.901 1.00 26.83 181 PRO A N 1
ATOM 1413 C CA . PRO A 1 181 ? 13.484 0.772 14.854 1.00 26.83 181 PRO A CA 1
ATOM 1414 C C . PRO A 1 181 ? 12.288 0.178 14.096 1.00 26.83 181 PRO A C 1
ATOM 1416 O O . PRO A 1 181 ? 11.318 0.869 13.809 1.00 26.83 181 PRO A O 1
ATOM 1419 N N . GLY A 1 182 ? 12.402 -1.089 13.693 1.00 29.64 182 GLY A N 1
ATOM 1420 C CA . GLY A 1 182 ? 11.396 -1.790 12.885 1.00 29.64 182 GLY A CA 1
ATOM 1421 C C . GLY A 1 182 ? 11.925 -2.446 11.606 1.00 29.64 182 GLY A C 1
ATOM 1422 O O . GLY A 1 182 ? 11.160 -3.132 10.934 1.00 29.64 182 GLY A O 1
ATOM 1423 N N . ALA A 1 183 ? 13.217 -2.308 11.279 1.00 27.77 183 ALA A N 1
ATOM 1424 C CA . ALA A 1 183 ? 13.862 -3.099 10.228 1.00 27.77 183 ALA A CA 1
ATOM 1425 C C . ALA A 1 183 ? 14.052 -4.558 10.680 1.00 27.77 183 ALA A C 1
ATOM 1427 O O . ALA A 1 183 ? 15.164 -5.022 10.920 1.00 27.77 183 ALA A O 1
ATOM 1428 N N . ALA A 1 184 ? 12.952 -5.293 10.808 1.00 28.77 184 ALA A N 1
ATOM 1429 C CA . ALA A 1 184 ? 13.010 -6.737 10.741 1.00 28.77 184 ALA A CA 1
ATOM 1430 C C . ALA A 1 184 ? 13.253 -7.100 9.271 1.00 28.77 184 ALA A C 1
ATOM 1432 O O . ALA A 1 184 ? 12.425 -6.803 8.408 1.00 28.77 184 ALA A O 1
ATOM 1433 N N . ALA A 1 185 ? 14.375 -7.761 8.982 1.00 34.19 185 ALA A N 1
ATOM 1434 C CA . ALA A 1 185 ? 14.374 -8.740 7.908 1.00 34.19 185 ALA A CA 1
ATOM 1435 C C . ALA A 1 185 ? 13.268 -9.742 8.275 1.00 34.19 185 ALA A C 1
ATOM 1437 O O . ALA A 1 185 ? 13.468 -10.609 9.120 1.00 34.19 185 ALA A O 1
ATOM 1438 N N . SER A 1 186 ? 12.053 -9.521 7.772 1.00 37.53 186 SER A N 1
ATOM 1439 C CA . SER A 1 186 ? 10.957 -10.469 7.935 1.00 37.53 186 SER A CA 1
ATOM 1440 C C . SER A 1 186 ? 11.268 -11.627 7.004 1.00 37.53 186 SER A C 1
ATOM 1442 O O . SER A 1 186 ? 11.100 -11.537 5.792 1.00 37.53 186 SER A O 1
ATOM 1444 N N . GLU A 1 187 ? 11.849 -12.671 7.580 1.00 36.31 187 GLU A N 1
ATOM 1445 C CA . GLU A 1 187 ? 12.161 -13.915 6.901 1.00 36.31 187 GLU A CA 1
ATOM 1446 C C . GLU A 1 187 ? 10.883 -14.758 6.899 1.00 36.31 187 GLU A C 1
ATOM 1448 O O . GLU A 1 187 ? 10.524 -15.366 7.904 1.00 36.31 187 GLU A O 1
ATOM 1453 N N . LEU A 1 188 ? 10.139 -14.732 5.792 1.00 36.25 188 LEU A N 1
ATOM 1454 C CA . LEU A 1 188 ? 9.012 -15.645 5.615 1.00 36.25 188 LEU A CA 1
ATOM 1455 C C . LEU A 1 188 ? 9.587 -17.014 5.225 1.00 36.25 188 LEU A C 1
ATOM 1457 O O . LEU A 1 188 ? 9.887 -17.233 4.051 1.00 36.25 188 LEU A O 1
ATOM 1461 N N . GLU A 1 189 ? 9.778 -17.917 6.188 1.00 35.47 189 GLU A N 1
ATOM 1462 C CA . GLU A 1 189 ? 9.996 -19.337 5.892 1.00 35.47 189 GLU A CA 1
ATOM 1463 C C . GLU A 1 189 ? 8.646 -19.977 5.551 1.00 35.47 189 GLU A C 1
ATOM 1465 O O . GLU A 1 189 ? 7.709 -19.962 6.349 1.00 35.47 189 GLU A O 1
ATOM 1470 N N . ALA A 1 190 ? 8.521 -20.536 4.346 1.00 31.28 190 ALA A N 1
ATOM 1471 C CA . ALA A 1 190 ? 7.348 -21.329 4.001 1.00 31.28 190 ALA A CA 1
ATOM 1472 C C . ALA A 1 190 ? 7.240 -22.536 4.949 1.00 31.28 190 ALA A C 1
ATOM 1474 O O . ALA A 1 190 ? 8.117 -23.400 4.949 1.00 31.28 190 ALA A O 1
ATOM 1475 N N . ASP A 1 191 ? 6.158 -22.585 5.728 1.00 29.52 191 ASP A N 1
ATOM 1476 C CA . ASP A 1 191 ? 5.820 -23.652 6.671 1.00 29.52 191 ASP A CA 1
ATOM 1477 C C . ASP A 1 191 ? 5.705 -25.006 5.936 1.00 29.52 191 ASP A C 1
ATOM 1479 O O . ASP A 1 191 ? 4.662 -25.394 5.403 1.00 29.52 191 ASP A O 1
ATOM 1483 N N . LEU A 1 192 ? 6.834 -25.710 5.836 1.00 30.77 192 LEU A N 1
ATOM 1484 C CA . LEU A 1 192 ? 6.929 -27.092 5.389 1.00 30.77 192 LEU A CA 1
ATOM 1485 C C . LEU A 1 192 ? 6.643 -27.969 6.604 1.00 30.77 192 LEU A C 1
ATOM 1487 O O . LEU A 1 192 ? 7.515 -28.236 7.432 1.00 30.77 192 LEU A O 1
ATOM 1491 N N . HIS A 1 193 ? 5.399 -28.439 6.691 1.00 29.17 193 HIS A N 1
ATOM 1492 C CA . HIS A 1 193 ? 5.047 -29.527 7.590 1.00 29.17 193 HIS A CA 1
ATOM 1493 C C . HIS A 1 193 ? 6.028 -30.696 7.375 1.00 29.17 193 HIS A C 1
ATOM 1495 O O . HIS A 1 193 ? 6.105 -31.275 6.292 1.00 29.17 193 HIS A O 1
ATOM 1501 N N . GLU A 1 194 ? 6.752 -31.013 8.450 1.00 32.59 194 GLU A N 1
ATOM 1502 C CA . GLU A 1 194 ? 7.699 -32.115 8.635 1.00 32.59 194 GLU A CA 1
ATOM 1503 C C . GLU A 1 194 ? 9.000 -32.096 7.807 1.00 32.59 194 GLU A C 1
ATOM 1505 O O . GLU A 1 194 ? 9.125 -32.753 6.774 1.00 32.59 194 GLU A O 1
ATOM 1510 N N . ARG A 1 195 ? 10.073 -31.554 8.398 1.00 25.78 195 ARG A N 1
ATOM 1511 C CA . ARG A 1 195 ? 11.160 -32.366 8.994 1.00 25.78 195 ARG A CA 1
ATOM 1512 C C . ARG A 1 195 ? 12.290 -31.479 9.508 1.00 25.78 195 ARG A C 1
ATOM 1514 O O . ARG A 1 195 ? 12.844 -30.659 8.791 1.00 25.78 195 ARG A O 1
ATOM 1521 N N . ALA A 1 196 ? 12.640 -31.725 10.766 1.00 27.52 196 ALA A N 1
ATOM 1522 C CA . ALA A 1 196 ? 13.822 -31.224 11.446 1.00 27.52 196 ALA A CA 1
ATOM 1523 C C . ALA A 1 196 ? 15.070 -31.234 10.552 1.00 27.52 196 ALA A C 1
ATOM 1525 O O . ALA A 1 196 ? 15.350 -32.266 9.958 1.00 27.52 196 ALA A O 1
ATOM 1526 N N . PHE A 1 197 ? 15.836 -30.140 10.540 1.00 24.48 197 PHE A N 1
ATOM 1527 C CA . PHE A 1 197 ? 17.287 -30.133 10.764 1.00 24.48 197 PHE A CA 1
ATOM 1528 C C . PHE A 1 197 ? 17.777 -28.683 10.897 1.00 24.48 197 PHE A C 1
ATOM 1530 O O . PHE A 1 197 ? 17.816 -27.923 9.937 1.00 24.48 197 PHE A O 1
ATOM 1537 N N . PHE A 1 198 ? 18.181 -28.322 12.115 1.00 23.62 198 PHE A N 1
ATOM 1538 C CA . PHE A 1 198 ? 19.043 -27.177 12.387 1.00 23.62 198 PHE A CA 1
ATOM 1539 C C . PHE A 1 198 ? 20.375 -27.359 11.649 1.00 23.62 198 PHE A C 1
ATOM 1541 O O . PHE A 1 198 ? 21.049 -28.365 11.867 1.00 23.62 198 PHE A O 1
ATOM 1548 N N . CYS A 1 199 ? 20.807 -26.353 10.891 1.00 25.56 199 CYS A N 1
ATOM 1549 C CA . CYS A 1 199 ? 22.228 -26.091 10.682 1.00 25.56 199 CYS A CA 1
ATOM 1550 C C . CYS A 1 199 ? 22.466 -24.585 10.524 1.00 25.56 199 CYS A C 1
ATOM 1552 O O . CYS A 1 199 ? 22.450 -24.030 9.431 1.00 25.56 199 CYS A O 1
ATOM 1554 N N . ILE A 1 200 ? 22.723 -23.946 11.666 1.00 28.30 200 ILE A N 1
ATOM 1555 C CA . ILE A 1 200 ? 23.414 -22.661 11.767 1.00 28.30 200 ILE A CA 1
ATOM 1556 C C . ILE A 1 200 ? 24.858 -22.902 11.316 1.00 28.30 200 ILE A C 1
ATOM 1558 O O . ILE A 1 200 ? 25.509 -23.825 11.810 1.00 28.30 200 ILE A O 1
ATOM 1562 N N . GLY A 1 201 ? 25.381 -22.081 10.408 1.00 28.19 201 GLY A N 1
ATOM 1563 C CA . GLY A 1 201 ? 26.774 -22.223 10.001 1.00 28.19 201 GLY A CA 1
ATOM 1564 C C . GLY A 1 201 ? 27.267 -21.154 9.044 1.00 28.19 201 GLY A C 1
ATOM 1565 O O . GLY A 1 201 ? 27.526 -21.441 7.882 1.00 28.19 201 GLY A O 1
ATOM 1566 N N . GLY A 1 202 ? 27.469 -19.940 9.551 1.00 26.38 202 GLY A N 1
ATOM 1567 C CA . GLY A 1 202 ? 28.252 -18.921 8.867 1.00 26.38 202 GLY A CA 1
ATOM 1568 C C . GLY A 1 202 ? 29.067 -18.099 9.855 1.00 26.38 202 GLY A C 1
ATOM 1569 O O . GLY A 1 202 ? 28.567 -17.108 10.364 1.00 26.38 202 GLY A O 1
ATOM 1570 N N . LEU A 1 203 ? 30.321 -18.490 10.100 1.00 28.12 203 LEU A N 1
ATOM 1571 C CA . LEU A 1 203 ? 31.419 -17.555 10.368 1.00 28.12 203 LEU A CA 1
ATOM 1572 C C . LEU A 1 203 ? 32.763 -18.252 10.127 1.00 28.12 203 LEU A C 1
ATOM 1574 O O . LEU A 1 203 ? 33.084 -19.292 10.697 1.00 28.12 203 LEU A O 1
ATOM 1578 N N . ARG A 1 204 ? 33.502 -17.666 9.186 1.00 32.25 204 ARG A N 1
ATOM 1579 C CA . ARG A 1 204 ? 34.883 -17.971 8.817 1.00 32.25 204 ARG A CA 1
ATOM 1580 C C . ARG A 1 204 ? 35.807 -17.611 9.980 1.00 32.25 204 ARG A C 1
ATOM 1582 O O . ARG A 1 204 ? 35.585 -16.573 10.579 1.00 32.25 204 ARG A O 1
ATOM 1589 N N . GLU A 1 205 ? 36.858 -18.397 10.201 1.00 27.30 205 GLU A N 1
ATOM 1590 C CA . GLU A 1 205 ? 38.267 -17.964 10.186 1.00 27.30 205 GLU A CA 1
ATOM 1591 C C . GLU A 1 205 ? 39.165 -19.211 10.212 1.00 27.30 205 GLU A C 1
ATOM 1593 O O . GLU A 1 205 ? 38.927 -20.172 10.943 1.00 27.30 205 GLU A O 1
ATOM 1598 N N . ALA A 1 206 ? 40.171 -19.221 9.342 1.00 30.20 206 ALA A N 1
ATOM 1599 C CA . ALA A 1 206 ? 41.140 -20.295 9.227 1.00 30.20 206 ALA A CA 1
ATOM 1600 C C . ALA A 1 206 ? 42.239 -20.109 10.280 1.00 30.20 206 ALA A C 1
ATOM 1602 O O . ALA A 1 206 ? 42.936 -19.099 10.268 1.00 30.20 206 ALA A O 1
ATOM 1603 N N . PHE A 1 207 ? 42.451 -21.115 11.126 1.00 24.27 207 PHE A N 1
ATOM 1604 C CA . PHE A 1 207 ? 43.684 -21.258 11.896 1.00 24.27 207 PHE A CA 1
ATOM 1605 C C . PHE A 1 207 ? 44.283 -22.634 11.602 1.00 24.27 207 PHE A C 1
ATOM 1607 O O . PHE A 1 207 ? 43.760 -23.666 12.019 1.00 24.27 207 PHE A O 1
ATOM 1614 N N . MET A 1 208 ? 45.379 -22.648 10.842 1.00 22.89 208 MET A N 1
ATOM 1615 C CA . MET A 1 208 ? 46.277 -23.799 10.781 1.00 22.89 208 MET A CA 1
ATOM 1616 C C . MET A 1 208 ? 47.121 -23.821 12.056 1.00 22.89 208 MET A C 1
ATOM 1618 O O . MET A 1 208 ? 47.880 -22.887 12.305 1.00 22.89 208 MET A O 1
ATOM 1622 N N . ILE A 1 209 ? 47.050 -24.915 12.813 1.00 26.84 209 ILE A N 1
ATOM 1623 C CA . ILE A 1 209 ? 48.091 -25.318 13.766 1.00 26.84 209 ILE A CA 1
ATOM 1624 C C . ILE A 1 209 ? 48.470 -26.770 13.419 1.00 26.84 209 ILE A C 1
ATOM 1626 O O . ILE A 1 209 ? 47.570 -27.588 13.213 1.00 26.84 209 ILE A O 1
ATOM 1630 N N . PRO A 1 210 ? 49.770 -27.093 13.268 1.00 27.30 210 PRO A N 1
ATOM 1631 C CA . PRO A 1 210 ? 50.224 -28.383 12.763 1.00 27.30 210 PRO A CA 1
ATOM 1632 C C . PRO A 1 210 ? 50.074 -29.503 13.798 1.00 27.30 210 PRO A C 1
ATOM 1634 O O . PRO A 1 210 ? 50.133 -29.286 15.006 1.00 27.30 210 PRO A O 1
ATOM 1637 N N . ALA A 1 211 ? 49.898 -30.713 13.273 1.00 39.53 211 ALA A N 1
ATOM 1638 C CA . ALA A 1 211 ? 49.704 -31.956 14.001 1.00 39.53 211 ALA A CA 1
ATOM 1639 C C . ALA A 1 211 ? 50.915 -32.366 14.855 1.00 39.53 211 ALA A C 1
ATOM 1641 O O . ALA A 1 211 ? 52.037 -32.400 14.353 1.00 39.53 211 ALA A O 1
ATOM 1642 N N . THR A 1 212 ? 50.654 -32.820 16.085 1.00 33.31 212 THR A N 1
ATOM 1643 C CA . THR A 1 212 ? 51.526 -33.738 16.836 1.00 33.31 212 THR A CA 1
ATOM 1644 C C . THR A 1 212 ? 50.699 -34.661 17.745 1.00 33.31 212 THR A C 1
ATOM 1646 O O . THR A 1 212 ? 50.229 -34.287 18.812 1.00 33.31 212 THR A O 1
ATOM 1649 N N . ASP A 1 213 ? 50.497 -35.873 17.236 1.00 38.62 213 ASP A N 1
ATOM 1650 C CA . ASP A 1 213 ? 50.465 -37.187 17.896 1.00 38.62 213 ASP A CA 1
ATOM 1651 C C . ASP A 1 213 ? 50.305 -37.260 19.439 1.00 38.62 213 ASP A C 1
ATOM 1653 O O . ASP A 1 213 ? 51.253 -36.981 20.177 1.00 38.62 213 ASP A O 1
ATOM 1657 N N . ARG A 1 214 ? 49.127 -37.710 19.920 1.00 34.88 214 ARG A N 1
ATOM 1658 C CA . ARG A 1 214 ? 48.918 -38.679 21.031 1.00 34.88 214 ARG A CA 1
ATOM 1659 C C . ARG A 1 214 ? 47.432 -38.842 21.393 1.00 34.88 214 ARG A C 1
ATOM 1661 O O . ARG A 1 214 ? 46.661 -37.891 21.368 1.00 34.88 214 ARG A O 1
ATOM 1668 N N . GLU A 1 215 ? 47.059 -40.076 21.730 1.00 43.41 215 GLU A N 1
ATOM 1669 C CA . GLU A 1 215 ? 45.696 -40.564 21.984 1.00 43.41 215 GLU A CA 1
ATOM 1670 C C . GLU A 1 215 ? 44.796 -39.672 22.861 1.00 43.41 215 GLU A C 1
ATOM 1672 O O . GLU A 1 215 ? 45.134 -39.345 23.998 1.00 43.41 215 GLU A O 1
ATOM 1677 N N . VAL A 1 216 ? 43.571 -39.419 22.384 1.00 31.95 216 VAL A N 1
ATOM 1678 C CA . VAL A 1 216 ? 42.442 -38.978 23.214 1.00 31.95 216 VAL A CA 1
ATOM 1679 C C . VAL A 1 216 ? 41.329 -40.010 23.074 1.00 31.95 216 VAL A C 1
ATOM 1681 O O . VAL A 1 216 ? 40.652 -40.092 22.049 1.00 31.95 216 VAL A O 1
ATOM 1684 N N . ARG A 1 217 ? 41.124 -40.821 24.115 1.00 37.34 217 ARG A N 1
ATOM 1685 C CA . ARG A 1 217 ? 39.903 -41.620 24.249 1.00 37.34 217 ARG A CA 1
ATOM 1686 C C . ARG A 1 217 ? 38.731 -40.662 24.470 1.00 37.34 217 ARG A C 1
ATOM 1688 O O . ARG A 1 217 ? 38.633 -40.051 25.531 1.00 37.34 217 ARG A O 1
ATOM 1695 N N . LEU A 1 218 ? 37.848 -40.534 23.479 1.00 33.19 218 LEU A N 1
ATOM 1696 C CA . LEU A 1 218 ? 36.576 -39.826 23.630 1.00 33.19 218 LEU A CA 1
ATOM 1697 C C . LEU A 1 218 ? 35.679 -40.576 24.622 1.00 33.19 218 LEU A C 1
ATOM 1699 O O . LEU A 1 218 ? 35.147 -41.643 24.316 1.00 33.19 218 LEU A O 1
ATOM 1703 N N . VAL A 1 219 ? 35.479 -39.992 25.802 1.00 43.56 219 VAL A N 1
ATOM 1704 C CA . VAL A 1 219 ? 34.347 -40.328 26.667 1.00 43.56 219 VAL A CA 1
ATOM 1705 C C . VAL A 1 219 ? 33.159 -39.506 26.176 1.00 43.56 219 VAL A C 1
ATOM 1707 O O . VAL A 1 219 ? 33.120 -38.290 26.341 1.00 43.56 219 VAL A O 1
ATOM 1710 N N . TRP A 1 220 ? 32.201 -40.171 25.536 1.00 39.44 220 TRP A N 1
ATOM 1711 C CA . TRP A 1 220 ? 30.940 -39.567 25.118 1.00 39.44 220 TRP A CA 1
ATOM 1712 C C . TRP A 1 220 ? 30.074 -39.304 26.354 1.00 39.44 220 TRP A C 1
ATOM 1714 O O . TRP A 1 220 ? 29.437 -40.219 26.872 1.00 39.44 220 TRP A O 1
ATOM 1724 N N . ILE A 1 221 ? 30.041 -38.062 26.840 1.00 50.47 221 ILE A N 1
ATOM 1725 C CA . ILE A 1 221 ? 28.978 -37.619 27.750 1.00 50.47 221 ILE A CA 1
ATOM 1726 C C . ILE A 1 221 ? 27.804 -37.182 26.862 1.00 50.47 221 ILE A C 1
ATOM 1728 O O . ILE A 1 221 ? 27.978 -36.279 26.041 1.00 50.47 221 ILE A O 1
ATOM 1732 N N . PRO A 1 222 ? 26.623 -37.820 26.950 1.00 49.31 222 PRO A N 1
ATOM 1733 C CA . PRO A 1 222 ? 25.523 -37.521 26.050 1.00 49.31 222 PRO A CA 1
ATOM 1734 C C . PRO A 1 222 ? 24.983 -36.108 26.301 1.00 49.31 222 PRO A C 1
ATOM 1736 O O . PRO A 1 222 ? 24.529 -35.768 27.392 1.00 49.31 222 PRO A O 1
ATOM 1739 N N . ILE A 1 223 ? 24.975 -35.319 25.227 1.00 56.59 223 ILE A N 1
ATOM 1740 C CA . ILE A 1 223 ? 24.443 -33.949 25.072 1.00 56.59 223 ILE A CA 1
ATOM 1741 C C . ILE A 1 223 ? 22.972 -33.812 25.543 1.00 56.59 223 ILE A C 1
ATOM 1743 O O . ILE A 1 223 ? 22.484 -32.716 25.810 1.00 56.59 223 ILE A O 1
ATOM 1747 N N . MET A 1 224 ? 22.279 -34.938 25.739 1.00 54.97 224 MET A N 1
ATOM 1748 C CA . MET A 1 224 ? 20.881 -35.054 26.169 1.00 54.97 224 MET A CA 1
ATOM 1749 C C . MET A 1 224 ? 20.563 -34.426 27.540 1.00 54.97 224 MET A C 1
ATOM 1751 O O . MET A 1 224 ? 19.403 -34.128 27.802 1.00 54.97 224 MET A O 1
ATOM 1755 N N . ALA A 1 225 ? 21.549 -34.213 28.420 1.00 57.06 225 ALA A N 1
ATOM 1756 C CA . ALA A 1 225 ? 21.297 -33.675 29.765 1.00 57.06 225 ALA A CA 1
ATOM 1757 C C . ALA A 1 225 ? 21.217 -32.134 29.833 1.00 57.06 225 ALA A C 1
ATOM 1759 O O . ALA A 1 225 ? 20.754 -31.591 30.832 1.00 57.06 225 ALA A O 1
ATOM 1760 N N . TRP A 1 226 ? 21.647 -31.422 28.785 1.00 56.28 226 TRP A N 1
ATOM 1761 C CA . TRP A 1 226 ? 21.717 -29.950 28.777 1.00 56.28 226 TRP A CA 1
ATOM 1762 C C . TRP A 1 226 ? 20.545 -29.295 28.043 1.00 56.28 226 TRP A C 1
ATOM 1764 O O . TRP A 1 226 ? 20.201 -28.150 28.325 1.00 56.28 226 TRP A O 1
ATOM 1774 N N . VAL A 1 227 ? 19.884 -30.040 27.156 1.00 68.06 227 VAL A N 1
ATOM 1775 C CA . VAL A 1 227 ? 18.688 -29.589 26.430 1.00 68.06 227 VAL A CA 1
ATOM 1776 C C . VAL A 1 227 ? 17.528 -29.239 27.378 1.00 68.06 227 VAL A C 1
ATOM 1778 O O . VAL A 1 227 ? 16.944 -28.170 27.201 1.00 68.06 227 VAL A O 1
ATOM 1781 N N . PRO A 1 228 ? 17.226 -30.027 28.435 1.00 66.81 228 PRO A N 1
ATOM 1782 C CA . PRO A 1 228 ? 16.174 -29.665 29.384 1.00 66.81 228 PRO A CA 1
ATOM 1783 C C . PRO A 1 228 ? 16.525 -28.408 30.190 1.00 66.81 228 PRO A C 1
ATOM 1785 O O . PRO A 1 228 ? 15.655 -27.587 30.456 1.00 66.81 228 PRO A O 1
ATOM 1788 N N . LEU A 1 229 ? 17.803 -28.228 30.544 1.00 65.38 229 LEU A N 1
ATOM 1789 C CA . LEU A 1 229 ? 18.279 -27.069 31.305 1.00 65.38 229 LEU A CA 1
ATOM 1790 C C . LEU A 1 229 ? 18.193 -25.775 30.477 1.00 65.38 229 LEU A C 1
ATOM 1792 O O . LEU A 1 229 ? 17.784 -24.736 30.990 1.00 65.38 229 LEU A O 1
ATOM 1796 N N . LEU A 1 230 ? 18.530 -25.855 29.186 1.00 66.31 230 LEU A N 1
ATOM 1797 C CA . LEU A 1 230 ? 18.442 -24.740 28.244 1.00 66.31 230 LEU A CA 1
ATOM 1798 C C . LEU A 1 230 ? 16.983 -24.359 27.941 1.00 66.31 230 LEU A C 1
ATOM 1800 O O . LEU A 1 230 ? 16.666 -23.175 27.885 1.00 66.31 230 LEU A O 1
ATOM 1804 N N . LEU A 1 231 ? 16.089 -25.347 27.806 1.00 66.94 231 LEU A N 1
ATOM 1805 C CA . LEU A 1 231 ? 14.645 -25.132 27.640 1.00 66.94 231 LEU A CA 1
ATOM 1806 C C . LEU A 1 231 ? 14.034 -24.424 28.850 1.00 66.94 231 LEU A C 1
ATOM 1808 O O . LEU A 1 231 ? 13.275 -23.475 28.676 1.00 66.94 231 LEU A O 1
ATOM 1812 N N . VAL A 1 232 ? 14.417 -24.831 30.065 1.00 70.31 232 VAL A N 1
ATOM 1813 C CA . VAL A 1 232 ? 14.001 -24.144 31.293 1.00 70.31 232 VAL A CA 1
ATOM 1814 C C . VAL A 1 232 ? 14.496 -22.692 31.274 1.00 70.31 232 VAL A C 1
ATOM 1816 O O . VAL A 1 232 ? 13.701 -21.776 31.476 1.00 70.31 232 VAL A O 1
ATOM 1819 N N . LEU A 1 233 ? 15.763 -22.445 30.932 1.00 60.75 233 LEU A N 1
ATOM 1820 C CA . LEU A 1 233 ? 16.323 -21.089 30.866 1.00 60.75 233 LEU A CA 1
ATOM 1821 C C . LEU A 1 233 ? 15.622 -20.197 29.818 1.00 60.75 233 LEU A C 1
ATOM 1823 O O . LEU A 1 233 ? 15.315 -19.044 30.107 1.00 60.75 233 LEU A O 1
ATOM 1827 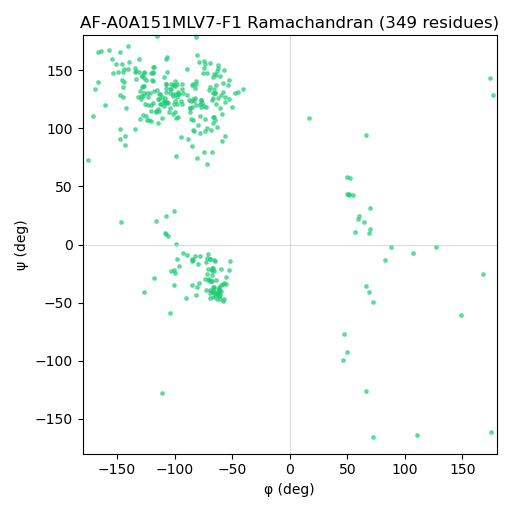N N . LEU A 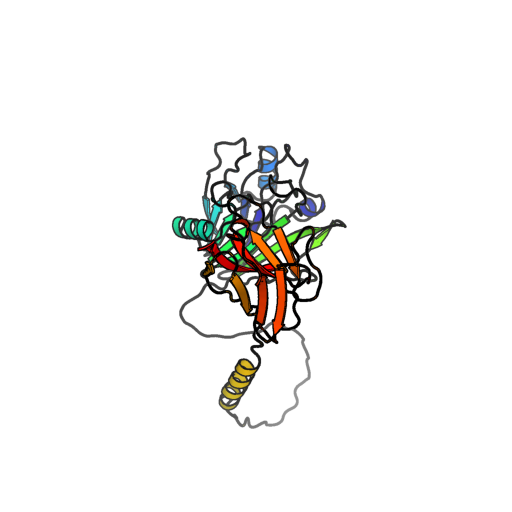1 234 ? 15.291 -20.741 28.641 1.00 61.00 234 LEU A N 1
ATOM 1828 C CA . LEU A 1 234 ? 14.5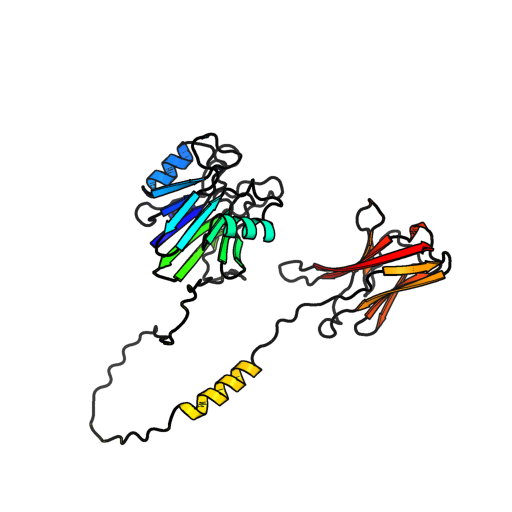38 -20.044 27.588 1.00 61.00 234 LEU A CA 1
ATOM 1829 C C . LEU A 1 234 ? 13.097 -19.722 28.016 1.00 61.00 234 LEU A C 1
ATOM 1831 O O . 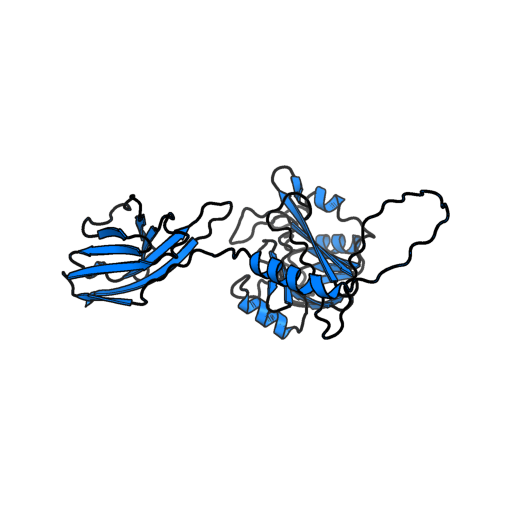LEU A 1 234 ? 12.613 -18.621 27.748 1.00 61.00 234 LEU A O 1
ATOM 1835 N N . THR A 1 235 ? 12.431 -20.622 28.751 1.00 59.56 235 THR A N 1
ATOM 1836 C CA . THR A 1 235 ? 11.102 -20.338 29.323 1.00 59.56 235 THR A CA 1
ATOM 1837 C C . THR A 1 235 ? 11.129 -19.271 30.422 1.00 59.56 235 THR A C 1
ATOM 1839 O O . THR A 1 235 ? 10.144 -18.558 30.592 1.00 59.56 235 THR A O 1
ATOM 1842 N N . TYR A 1 236 ? 12.255 -19.094 31.122 1.00 54.56 236 TYR A N 1
ATOM 1843 C CA . TYR A 1 236 ? 12.423 -18.039 32.131 1.00 54.56 236 TYR A CA 1
ATOM 1844 C C . TYR A 1 236 ? 12.830 -16.673 31.548 1.00 54.56 236 TYR A C 1
ATOM 1846 O O . TYR A 1 236 ? 12.728 -15.668 32.250 1.00 54.56 236 TYR A O 1
ATOM 1854 N N . CYS A 1 237 ? 13.251 -16.604 30.279 1.00 49.50 237 CYS A N 1
ATOM 1855 C CA . CYS A 1 237 ? 13.711 -15.369 29.628 1.00 49.50 237 CYS A CA 1
ATOM 1856 C C . CYS A 1 237 ? 12.719 -14.761 28.623 1.00 49.50 237 CYS A C 1
ATOM 1858 O O . CYS A 1 237 ? 13.052 -13.771 27.971 1.00 49.50 237 CYS A O 1
ATOM 1860 N N . SER A 1 238 ? 11.493 -15.280 28.523 1.00 50.88 238 SER A N 1
ATOM 1861 C CA . SER A 1 238 ? 10.412 -14.582 27.816 1.00 50.88 238 SER A CA 1
ATOM 1862 C C . SER A 1 238 ? 9.922 -13.414 28.674 1.00 50.88 238 SER A C 1
ATOM 1864 O O . SER A 1 238 ? 8.928 -13.511 29.390 1.00 50.88 238 SER A O 1
ATOM 1866 N N . GLY A 1 239 ? 10.666 -12.309 28.650 1.00 49.41 239 GLY A N 1
ATOM 1867 C CA . GLY A 1 239 ? 10.196 -11.036 29.175 1.00 49.41 239 GLY A CA 1
ATOM 1868 C C . GLY A 1 239 ? 8.997 -10.586 28.351 1.00 49.41 239 GLY A C 1
ATOM 1869 O O . GLY A 1 239 ? 9.156 -10.096 27.238 1.00 49.41 239 GLY A O 1
ATOM 1870 N N . SER A 1 240 ? 7.792 -10.783 28.878 1.00 52.75 240 SER A N 1
ATOM 1871 C CA . SER A 1 240 ? 6.567 -10.280 28.271 1.00 52.75 240 SER A CA 1
ATOM 1872 C C . SER A 1 240 ? 6.663 -8.758 28.163 1.00 52.75 240 SER A C 1
ATOM 1874 O O . SER A 1 240 ? 6.629 -8.061 29.180 1.00 52.75 240 SER A O 1
ATOM 1876 N N . LEU A 1 241 ? 6.752 -8.224 26.943 1.00 50.72 241 LEU A N 1
ATOM 1877 C CA . LEU A 1 241 ? 6.440 -6.822 26.670 1.00 50.72 241 LEU A CA 1
ATOM 1878 C C . LEU A 1 241 ? 4.938 -6.655 26.880 1.00 50.72 241 LEU A C 1
ATOM 1880 O O . LEU A 1 241 ? 4.137 -6.739 25.955 1.00 50.72 241 LEU A O 1
ATOM 1884 N N . SER A 1 242 ? 4.533 -6.530 28.137 1.00 62.22 242 SER A N 1
ATOM 1885 C CA . SER A 1 242 ? 3.143 -6.254 28.445 1.00 62.22 242 SER A CA 1
ATOM 1886 C C . SER A 1 242 ? 2.763 -4.885 27.863 1.00 62.22 242 SER A C 1
ATOM 1888 O O . SER A 1 242 ? 3.617 -4.011 27.727 1.00 62.22 242 SER A O 1
ATOM 1890 N N . GLN A 1 243 ? 1.507 -4.710 27.468 1.00 70.31 243 GLN A N 1
ATOM 1891 C CA . GLN A 1 243 ? 0.961 -3.421 27.042 1.00 70.31 243 GLN A CA 1
ATOM 1892 C C . GLN A 1 243 ? 0.031 -2.894 28.140 1.00 70.31 243 GLN A C 1
ATOM 1894 O O . GLN A 1 243 ? -0.586 -3.698 28.854 1.00 70.31 243 GLN A O 1
ATOM 1899 N N . PRO A 1 244 ? -0.085 -1.567 28.320 1.00 75.81 244 PRO A N 1
ATOM 1900 C CA . PRO A 1 244 ? -1.026 -1.007 29.277 1.00 75.81 244 PRO A CA 1
ATOM 1901 C C . PRO A 1 244 ? -2.457 -1.335 28.847 1.00 75.81 244 PRO A C 1
ATOM 1903 O O . PRO A 1 244 ? -2.901 -0.967 27.765 1.00 75.81 244 PRO A O 1
ATOM 1906 N N . THR A 1 245 ? -3.189 -2.029 29.715 1.00 82.50 245 THR A N 1
ATOM 1907 C CA . THR A 1 245 ? -4.607 -2.340 29.498 1.00 82.50 245 THR A CA 1
ATOM 1908 C C . THR A 1 245 ? -5.460 -1.430 30.373 1.00 82.50 245 THR A C 1
ATOM 1910 O O . THR A 1 245 ? -5.202 -1.309 31.575 1.00 82.50 245 THR A O 1
ATOM 1913 N N . LEU A 1 246 ? -6.471 -0.800 29.769 1.00 86.50 246 LEU A N 1
ATOM 1914 C CA . LEU A 1 246 ? -7.495 -0.021 30.462 1.00 86.50 246 LEU A CA 1
ATOM 1915 C C . LEU A 1 246 ? -8.823 -0.779 30.455 1.00 86.50 246 LEU A C 1
ATOM 1917 O O . LEU A 1 246 ? -9.222 -1.340 29.436 1.00 86.50 246 LEU A O 1
ATOM 1921 N N . THR A 1 247 ? -9.529 -0.764 31.581 1.00 87.19 247 THR A N 1
ATOM 1922 C CA . THR A 1 247 ? -10.846 -1.397 31.718 1.00 87.19 247 THR A CA 1
ATOM 1923 C C . THR A 1 247 ? -11.845 -0.414 32.311 1.00 87.19 247 THR A C 1
ATOM 1925 O O . THR A 1 247 ? -11.598 0.172 33.367 1.00 87.19 247 THR A O 1
ATOM 1928 N N . GLN A 1 248 ? -12.977 -0.268 31.628 1.00 88.25 248 GLN A N 1
ATOM 1929 C CA . GLN A 1 248 ? -14.126 0.541 32.016 1.00 88.25 248 GLN A CA 1
ATOM 1930 C C . GLN A 1 248 ? -15.397 -0.330 31.992 1.00 88.25 248 GLN A C 1
ATOM 1932 O O . GLN A 1 248 ? -15.478 -1.252 31.175 1.00 88.25 248 GLN A O 1
ATOM 1937 N N . PRO A 1 249 ? -16.389 -0.079 32.866 1.00 90.00 249 PRO A N 1
ATOM 1938 C CA . PRO A 1 249 ? -17.696 -0.719 32.743 1.00 90.00 249 PRO A CA 1
ATOM 1939 C C . PRO A 1 249 ? -18.378 -0.273 31.435 1.00 90.00 249 PRO A C 1
ATOM 1941 O O . PRO A 1 249 ? -18.205 0.877 31.026 1.00 90.00 249 PRO A O 1
ATOM 1944 N N . PRO A 1 250 ? -19.163 -1.140 30.771 1.00 85.50 250 PRO A N 1
ATOM 1945 C CA . PRO A 1 250 ? -19.760 -0.822 29.470 1.00 85.50 250 PRO A CA 1
ATOM 1946 C C . PRO A 1 250 ? -20.786 0.318 29.550 1.00 85.50 250 PRO A C 1
ATOM 1948 O O . PRO A 1 250 ? -20.863 1.161 28.656 1.00 85.50 250 PRO A O 1
ATOM 1951 N N . SER A 1 251 ? -21.555 0.381 30.636 1.00 88.88 251 SER A N 1
ATOM 1952 C CA . SER A 1 251 ? -22.539 1.434 30.873 1.00 88.88 251 SER A CA 1
ATOM 1953 C C . SER A 1 251 ? -22.775 1.642 32.362 1.00 88.88 251 SER A C 1
ATOM 1955 O O . SER A 1 251 ? -22.774 0.676 33.120 1.00 88.88 251 SER A O 1
ATOM 1957 N N . GLU A 1 252 ? -23.068 2.876 32.743 1.00 89.94 252 GLU A N 1
ATOM 1958 C CA . GLU A 1 252 ? -23.467 3.295 34.082 1.00 89.94 252 GLU A CA 1
ATOM 1959 C C . GLU A 1 252 ? -24.756 4.115 33.981 1.00 89.94 252 GLU A C 1
ATOM 1961 O O . GLU A 1 252 ? -24.969 4.846 33.013 1.00 89.94 252 GLU A O 1
ATOM 1966 N N . SER A 1 253 ? -25.634 4.000 34.973 1.00 88.50 253 SER A N 1
ATOM 1967 C CA . SER A 1 253 ? -26.903 4.735 35.006 1.00 88.50 253 SER A CA 1
ATOM 1968 C C . SER A 1 253 ? -27.054 5.486 36.316 1.00 88.50 253 SER A C 1
ATOM 1970 O O . SER A 1 253 ? -26.800 4.923 37.381 1.00 88.50 253 SER A O 1
ATOM 1972 N N . VAL A 1 254 ? -27.511 6.733 36.254 1.00 91.75 254 VAL A N 1
ATOM 1973 C CA . VAL A 1 254 ? -27.666 7.589 37.432 1.00 91.75 254 VAL A CA 1
ATOM 1974 C C . VAL A 1 254 ? -28.878 8.498 37.276 1.00 91.75 254 VAL A C 1
ATOM 1976 O O . VAL A 1 254 ? -29.144 8.999 36.189 1.00 91.75 254 VAL A O 1
ATOM 1979 N N . SER A 1 255 ? -29.613 8.728 38.363 1.00 90.31 255 SER A N 1
ATOM 1980 C CA . SER A 1 255 ? -30.707 9.700 38.343 1.00 90.31 255 SER A CA 1
ATOM 1981 C C . SER A 1 255 ? -30.197 11.138 38.365 1.00 90.31 255 SER A C 1
ATOM 1983 O O . SER A 1 255 ? -29.187 11.437 39.011 1.00 90.31 255 SER A O 1
ATOM 1985 N N . LEU A 1 256 ? -30.924 12.043 37.716 1.00 90.31 256 LEU A N 1
ATOM 1986 C CA . LEU A 1 256 ? -30.605 13.473 37.743 1.00 90.31 256 LEU A CA 1
ATOM 1987 C C . LEU A 1 256 ? -30.483 14.005 39.186 1.00 90.31 256 LEU A C 1
ATOM 1989 O O . LEU A 1 256 ? -31.275 13.667 40.065 1.00 90.31 256 LEU A O 1
ATOM 1993 N N . GLY A 1 257 ? -29.469 14.834 39.438 1.00 88.94 257 GLY A N 1
ATOM 1994 C CA . GLY A 1 257 ? -29.154 15.392 40.757 1.00 88.94 257 GLY A CA 1
ATOM 1995 C C . GLY A 1 257 ? -28.326 14.484 41.677 1.00 88.94 257 GLY A C 1
ATOM 1996 O O . GLY A 1 257 ? -27.761 14.973 42.657 1.00 88.94 257 GLY A O 1
ATOM 1997 N N . ASN A 1 258 ? -28.176 13.194 41.355 1.00 91.75 258 ASN A N 1
ATOM 1998 C CA . ASN A 1 258 ? -27.326 12.283 42.124 1.00 91.75 258 ASN A CA 1
ATOM 1999 C C . ASN A 1 258 ? -25.844 12.411 41.739 1.00 91.75 258 ASN A C 1
ATOM 2001 O O . ASN A 1 258 ? -25.455 13.219 40.896 1.00 91.75 258 ASN A O 1
ATOM 2005 N N . THR A 1 259 ? -25.000 11.637 42.423 1.00 92.44 259 THR A N 1
ATOM 2006 C CA . THR A 1 259 ? -23.561 11.550 42.155 1.00 92.44 259 THR A CA 1
ATOM 2007 C C . THR A 1 259 ? -23.237 10.212 41.504 1.00 92.44 259 THR A C 1
ATOM 2009 O O . THR A 1 259 ? -23.689 9.178 41.990 1.00 92.44 259 THR A O 1
ATOM 2012 N N . VAL A 1 260 ? -22.426 10.223 40.447 1.00 93.56 260 VAL A N 1
ATOM 2013 C CA . VAL A 1 260 ? -21.887 9.017 39.798 1.00 93.56 260 VAL A CA 1
ATOM 2014 C C . VAL A 1 260 ? -20.364 9.037 39.837 1.00 93.56 260 VAL A C 1
ATOM 2016 O O . VAL A 1 260 ? -19.756 10.106 39.776 1.00 93.56 260 VAL A O 1
ATOM 2019 N N . SER A 1 261 ? -19.741 7.864 39.938 1.00 92.75 261 SER A N 1
ATOM 2020 C CA . SER A 1 261 ? -18.289 7.710 39.846 1.00 92.75 261 SER A CA 1
ATOM 2021 C C . SER A 1 261 ? -17.952 6.706 38.752 1.00 92.75 261 SER A C 1
ATOM 2023 O O . SER A 1 261 ? -18.222 5.516 38.885 1.00 92.75 261 SER A O 1
ATOM 2025 N N . LEU A 1 262 ? -17.377 7.199 37.660 1.00 92.75 262 LEU A N 1
ATOM 2026 C CA . LEU A 1 262 ? -16.933 6.393 36.532 1.00 92.75 262 LEU A CA 1
ATOM 2027 C C . LEU A 1 262 ? -15.525 5.888 36.821 1.00 92.75 262 LEU A C 1
ATOM 2029 O O . LEU A 1 262 ? -14.622 6.685 37.071 1.00 92.75 262 LEU A O 1
ATOM 2033 N N . SER A 1 263 ? -15.333 4.572 36.795 1.00 91.75 263 SER A N 1
ATOM 2034 C CA . SER A 1 263 ? -14.050 3.949 37.119 1.00 91.75 263 SER A CA 1
ATOM 2035 C C . SER A 1 263 ? -13.296 3.529 35.862 1.00 91.75 263 SER A C 1
ATOM 2037 O O . SER A 1 263 ? -13.869 2.966 34.937 1.00 91.75 263 SER A O 1
ATOM 2039 N N . CYS A 1 264 ? -11.994 3.794 35.845 1.00 90.81 264 CYS A N 1
ATOM 2040 C CA . CYS A 1 264 ? -11.065 3.373 34.809 1.00 90.81 264 CYS A CA 1
ATOM 2041 C C . CYS A 1 264 ? -9.891 2.656 35.481 1.00 90.81 264 CYS A C 1
ATOM 2043 O O . CYS A 1 264 ? -9.118 3.262 36.230 1.00 90.81 264 CYS A O 1
ATOM 2045 N N . THR A 1 265 ? -9.783 1.348 35.259 1.00 90.12 265 THR A N 1
ATOM 2046 C CA . THR A 1 265 ? -8.755 0.508 35.883 1.00 90.12 265 THR A CA 1
ATOM 2047 C C . THR A 1 265 ? -7.595 0.322 34.922 1.00 90.12 265 THR A C 1
ATOM 2049 O O . THR A 1 265 ? -7.781 -0.202 33.828 1.00 90.12 265 THR A O 1
ATOM 2052 N N . LEU A 1 266 ? -6.402 0.740 35.339 1.00 87.69 266 LEU A N 1
ATOM 2053 C CA . LEU A 1 266 ? -5.161 0.557 34.598 1.00 87.69 266 LEU A CA 1
ATOM 2054 C C . LEU A 1 266 ? -4.385 -0.631 35.168 1.00 87.69 266 LEU A C 1
ATOM 2056 O O . LEU A 1 266 ? -4.240 -0.762 36.383 1.00 87.69 266 LEU A O 1
ATOM 2060 N N . SER A 1 267 ? -3.841 -1.476 34.296 1.00 84.50 267 SER A N 1
ATOM 2061 C CA . SER A 1 267 ? -2.930 -2.564 34.682 1.00 84.50 267 SER A CA 1
ATOM 2062 C C . SER A 1 267 ? -1.834 -2.078 35.645 1.00 84.50 267 SER A C 1
ATOM 2064 O O . SER A 1 267 ? -1.166 -1.073 35.392 1.00 84.50 267 SER A O 1
ATOM 2066 N N . SER A 1 268 ? -1.650 -2.800 36.754 1.00 77.88 268 SER A N 1
ATOM 2067 C CA . SER A 1 268 ? -0.860 -2.379 37.925 1.00 77.88 268 SER A CA 1
ATOM 2068 C C . SER A 1 268 ? 0.586 -1.985 37.605 1.00 77.88 268 SER A C 1
ATOM 2070 O O . SER A 1 268 ? 1.111 -1.040 38.202 1.00 77.88 268 SER A O 1
ATOM 2072 N N . GLN A 1 269 ? 1.203 -2.651 36.625 1.00 76.44 269 GLN A N 1
ATOM 2073 C CA . GLN A 1 269 ? 2.566 -2.372 36.163 1.00 76.44 269 GLN A CA 1
ATOM 2074 C C . GLN A 1 269 ? 2.746 -0.982 35.515 1.00 76.44 269 GLN A C 1
ATOM 2076 O O . GLN A 1 269 ? 3.874 -0.514 35.407 1.00 76.44 269 GLN A O 1
ATOM 2081 N N . TYR A 1 270 ? 1.654 -0.288 35.163 1.00 78.88 270 TYR A N 1
ATOM 2082 C CA . TYR A 1 270 ? 1.664 1.072 34.599 1.00 78.88 270 TYR A CA 1
ATOM 2083 C C . TYR A 1 270 ? 0.973 2.104 35.493 1.00 78.88 270 TYR A C 1
ATOM 2085 O O . TYR A 1 270 ? 0.580 3.170 35.029 1.00 78.88 270 TYR A O 1
ATOM 2093 N N . SER A 1 271 ? 0.817 1.831 36.791 1.00 74.81 271 SER A N 1
ATOM 2094 C CA . SER A 1 271 ? 0.135 2.734 37.742 1.00 74.81 271 SER A CA 1
ATOM 2095 C C . SER A 1 271 ? 0.663 4.184 37.753 1.00 74.81 271 SER A C 1
ATOM 2097 O O . SER A 1 271 ? -0.055 5.114 38.144 1.00 74.81 271 SER A O 1
ATOM 2099 N N . ASN A 1 272 ? 1.899 4.401 37.293 1.00 76.69 272 ASN A N 1
ATOM 2100 C CA . ASN A 1 272 ? 2.535 5.706 37.146 1.00 76.69 272 ASN A CA 1
ATOM 2101 C C . ASN A 1 272 ? 2.089 6.506 35.905 1.00 76.69 272 ASN A C 1
ATOM 2103 O O . ASN A 1 272 ? 2.425 7.691 35.831 1.00 76.69 272 ASN A O 1
ATOM 2107 N N . TYR A 1 273 ? 1.349 5.930 34.959 1.00 80.69 273 TYR A N 1
ATOM 2108 C CA . TYR A 1 273 ? 0.952 6.623 33.732 1.00 80.69 273 TYR A CA 1
ATOM 2109 C C . TYR A 1 273 ? -0.140 7.673 33.983 1.00 80.69 273 TYR A C 1
ATOM 2111 O O . TYR A 1 273 ? -0.890 7.628 34.966 1.00 80.69 273 TYR A O 1
ATOM 2119 N N . TYR A 1 274 ? -0.201 8.662 33.090 1.00 82.69 274 TYR A N 1
ATOM 2120 C CA . TYR A 1 274 ? -1.254 9.672 33.079 1.00 82.69 274 TYR A CA 1
ATOM 2121 C C . TYR A 1 274 ? -2.480 9.103 32.370 1.00 82.69 274 TYR A C 1
ATOM 2123 O O . TYR A 1 274 ? -2.358 8.497 31.308 1.00 82.69 274 TYR A O 1
ATOM 2131 N N . VAL A 1 275 ? -3.658 9.310 32.954 1.00 88.38 275 VAL A N 1
ATOM 2132 C CA . VAL A 1 275 ? -4.936 8.945 32.334 1.00 88.38 275 VAL A CA 1
ATOM 2133 C C . VAL A 1 275 ? -5.695 10.231 32.055 1.00 88.38 275 VAL A C 1
ATOM 2135 O O . VAL A 1 275 ? -5.873 11.040 32.963 1.00 88.38 275 VAL A O 1
ATOM 2138 N N . ALA A 1 276 ? -6.102 10.438 30.814 1.00 90.31 276 ALA A N 1
ATOM 2139 C CA . ALA A 1 276 ? -6.936 11.543 30.380 1.00 90.31 276 ALA A CA 1
ATOM 2140 C C . ALA A 1 276 ? -8.395 11.092 30.296 1.00 90.31 276 ALA A C 1
ATOM 2142 O O . ALA A 1 276 ? -8.679 10.001 29.804 1.00 90.31 276 ALA A O 1
ATOM 2143 N N . TRP A 1 277 ? -9.303 11.944 30.760 1.00 92.06 277 TRP A N 1
ATOM 2144 C CA . TRP A 1 277 ? -10.743 11.764 30.626 1.00 92.06 277 TRP A CA 1
ATOM 2145 C C . TRP A 1 277 ? -11.301 12.662 29.531 1.00 92.06 277 TRP A C 1
ATOM 2147 O O . TRP A 1 277 ? -10.962 13.847 29.469 1.00 92.06 277 TRP A O 1
ATOM 2157 N N . TYR A 1 278 ? -12.205 12.116 28.725 1.00 91.88 278 TYR A N 1
ATOM 2158 C CA . TYR A 1 278 ? -12.921 12.838 27.682 1.00 91.88 278 TYR A CA 1
ATOM 2159 C C . TYR A 1 278 ? -14.421 12.566 27.771 1.00 91.88 278 TYR A C 1
ATOM 2161 O O . TYR A 1 278 ? -14.844 11.475 28.149 1.00 91.88 278 TYR A O 1
ATOM 2169 N N . GLN A 1 279 ? -15.218 13.558 27.390 1.00 93.31 279 GLN A N 1
ATOM 2170 C CA . GLN A 1 279 ? -16.668 13.463 27.260 1.00 93.31 279 GLN A CA 1
ATOM 2171 C C . GLN A 1 279 ? -17.050 13.615 25.795 1.00 93.31 279 GLN A C 1
ATOM 2173 O O . GLN A 1 279 ? -16.658 14.585 25.149 1.00 93.31 279 GLN A O 1
ATOM 2178 N N . GLN A 1 280 ? -17.856 12.696 25.283 1.00 92.31 280 GLN A N 1
ATOM 2179 C CA . GLN A 1 280 ? -18.395 12.756 23.937 1.00 92.31 280 GLN A CA 1
ATOM 2180 C C . GLN A 1 280 ? -19.922 12.724 23.996 1.00 92.31 280 GLN A C 1
ATOM 2182 O O . GLN A 1 280 ? -20.532 11.700 24.295 1.00 92.31 280 GLN A O 1
ATOM 2187 N N . ARG A 1 281 ? -20.539 13.877 23.723 1.00 89.75 281 ARG A N 1
ATOM 2188 C CA . ARG A 1 281 ? -21.992 13.995 23.551 1.00 89.75 281 ARG A CA 1
ATOM 2189 C C . ARG A 1 281 ? -22.383 13.512 22.154 1.00 89.75 281 ARG A C 1
ATOM 2191 O O . ARG A 1 281 ? -21.562 13.545 21.234 1.00 89.75 281 ARG A O 1
ATOM 2198 N N . SER A 1 282 ? -23.641 13.105 21.981 1.00 85.12 282 SER A N 1
ATOM 2199 C CA . SER A 1 282 ? -24.149 12.686 20.670 1.00 85.12 282 SER A CA 1
ATOM 2200 C C . SER A 1 282 ? -23.881 13.768 19.617 1.00 85.12 282 SER A C 1
ATOM 2202 O O . SER A 1 282 ? -24.256 14.927 19.793 1.00 85.12 282 SER A O 1
ATOM 2204 N N . SER A 1 283 ? -23.211 13.386 18.527 1.00 81.50 283 SER A N 1
ATOM 2205 C CA . SER A 1 283 ? -22.850 14.269 17.405 1.00 81.50 283 SER A CA 1
ATOM 2206 C C . SER A 1 283 ? -21.868 15.412 17.727 1.00 81.50 283 SER A C 1
ATOM 2208 O O . SER A 1 283 ? -21.780 16.371 16.962 1.00 81.50 283 SER A O 1
ATOM 2210 N N . GLN A 1 284 ? -21.107 15.328 18.825 1.00 84.56 284 GLN A N 1
ATOM 2211 C CA . GLN A 1 284 ? -20.046 16.290 19.156 1.00 84.56 284 GLN A CA 1
ATOM 2212 C C . GLN A 1 284 ? -18.664 15.624 19.205 1.00 84.56 284 GLN A C 1
ATOM 2214 O O . GLN A 1 284 ? -18.534 14.429 19.476 1.00 84.56 284 GLN A O 1
ATOM 2219 N N . ALA A 1 285 ? -17.618 16.411 18.940 1.00 84.69 285 ALA A N 1
ATOM 2220 C CA . ALA A 1 285 ? -16.238 15.956 19.084 1.00 84.69 285 ALA A CA 1
ATOM 2221 C C . ALA A 1 285 ? -15.910 15.665 20.566 1.00 84.69 285 ALA A C 1
ATOM 2223 O O . ALA A 1 285 ? -16.424 16.370 21.442 1.00 84.69 285 ALA A O 1
ATOM 2224 N N . PRO A 1 286 ? -15.052 14.668 20.868 1.00 88.62 286 PRO A N 1
ATOM 2225 C CA . PRO A 1 286 ? -14.617 14.393 22.232 1.00 88.62 286 PRO A CA 1
ATOM 2226 C C . PRO A 1 286 ? -13.986 15.626 22.878 1.00 88.62 286 PRO A C 1
ATOM 2228 O O . PRO A 1 286 ? -13.009 16.192 22.386 1.00 88.62 286 PRO A O 1
ATOM 2231 N N . ARG A 1 287 ? -14.542 16.035 24.012 1.00 91.25 287 ARG A N 1
ATOM 2232 C CA . ARG A 1 287 ? -14.066 17.162 24.803 1.00 91.25 287 ARG A CA 1
ATOM 2233 C C . ARG A 1 287 ? -13.196 16.657 25.943 1.00 91.25 287 ARG A C 1
ATOM 2235 O O . ARG A 1 287 ? -13.637 15.833 26.739 1.00 91.25 287 ARG A O 1
ATOM 2242 N N . PHE A 1 288 ? -11.985 17.190 26.060 1.00 91.50 288 PHE A N 1
ATOM 2243 C CA . PHE A 1 288 ? -11.101 16.894 27.185 1.00 91.50 288 PHE A CA 1
ATOM 2244 C C . PHE A 1 288 ? -11.683 17.417 28.508 1.00 91.50 288 PHE A C 1
ATOM 2246 O O . PHE A 1 288 ? -12.085 18.578 28.601 1.00 91.50 288 PHE A O 1
ATOM 2253 N N . LEU A 1 289 ? -11.710 16.556 29.528 1.00 90.81 289 LEU A N 1
ATOM 2254 C CA . LEU A 1 289 ? -12.204 16.880 30.864 1.00 90.81 289 LEU A CA 1
ATOM 2255 C C . LEU A 1 289 ? -11.074 17.096 31.868 1.00 90.81 289 LEU A C 1
ATOM 2257 O O . LEU A 1 289 ? -11.022 18.137 32.519 1.00 90.81 289 LEU A O 1
ATOM 2261 N N . TRP A 1 290 ? -10.217 16.092 32.071 1.00 90.75 290 TRP A N 1
ATOM 2262 C CA . TRP A 1 290 ? -9.243 16.122 33.165 1.00 90.75 290 TRP A CA 1
ATOM 2263 C C . TRP A 1 290 ? -8.163 15.040 33.020 1.00 90.75 290 TRP A C 1
ATOM 2265 O O . TRP A 1 290 ? -8.466 13.890 32.706 1.00 90.75 290 TRP A O 1
ATOM 2275 N N . TYR A 1 291 ? -6.908 15.377 33.324 1.00 86.88 291 TYR A N 1
ATOM 2276 C CA . TYR A 1 291 ? -5.855 14.403 33.622 1.00 86.88 291 TYR A CA 1
ATOM 2277 C C . TYR A 1 291 ? -5.911 13.893 35.063 1.00 86.88 291 TYR A C 1
ATOM 2279 O O . TYR A 1 291 ? -5.968 14.665 36.017 1.00 86.88 291 TYR A O 1
ATOM 2287 N N . SER A 1 292 ? -5.708 12.590 35.238 1.00 82.94 292 SER A N 1
ATOM 2288 C CA . SER A 1 292 ? -5.655 11.939 36.545 1.00 82.94 292 SER A CA 1
ATOM 2289 C C . SER A 1 292 ? -4.629 12.552 37.499 1.00 82.94 292 SER A C 1
ATOM 2291 O O . SER A 1 292 ? -4.830 12.538 38.706 1.00 82.94 292 SER A O 1
ATOM 2293 N N . LYS A 1 293 ? -3.547 13.147 36.992 1.00 79.88 293 LYS A N 1
ATOM 2294 C CA . LYS A 1 293 ? -2.484 13.771 37.797 1.00 79.88 293 LYS A CA 1
ATOM 2295 C C . LYS A 1 293 ? -2.471 15.305 37.756 1.00 79.88 293 LYS A C 1
ATOM 2297 O O . LYS A 1 293 ? -1.427 15.894 38.017 1.00 79.88 293 LYS A O 1
ATOM 2302 N N . GLY A 1 294 ? -3.596 15.964 37.469 1.00 76.25 294 GLY A N 1
ATOM 2303 C CA . GLY A 1 294 ? -3.733 17.373 37.857 1.00 76.25 294 GLY A CA 1
ATOM 2304 C C . GLY A 1 294 ? -4.594 18.236 36.953 1.00 76.25 294 GLY A C 1
ATOM 2305 O O . GLY A 1 294 ? -5.565 18.810 37.431 1.00 76.25 294 GLY A O 1
ATOM 2306 N N . THR A 1 295 ? -4.243 18.379 35.677 1.00 82.25 295 THR A N 1
ATOM 2307 C CA . THR A 1 295 ? -4.790 19.473 34.859 1.00 82.25 295 THR A CA 1
ATOM 2308 C C . THR A 1 295 ? -6.239 19.225 34.449 1.00 82.25 295 THR A C 1
ATOM 2310 O O . THR A 1 295 ? -6.535 18.252 33.749 1.00 82.25 295 THR A O 1
ATOM 2313 N N . LYS A 1 296 ? -7.124 20.129 34.876 1.00 90.06 296 LYS A N 1
ATOM 2314 C CA . LYS A 1 296 ? -8.530 20.206 34.470 1.00 90.06 296 LYS A CA 1
ATOM 2315 C C . LYS A 1 296 ? -8.637 20.932 33.124 1.00 90.06 296 LYS A C 1
ATOM 2317 O O . LYS A 1 296 ? -7.893 21.877 32.885 1.00 90.06 296 LYS A O 1
ATOM 2322 N N . GLY A 1 297 ? -9.525 20.472 32.249 1.00 86.88 297 GLY A N 1
ATOM 2323 C CA . GLY A 1 297 ? -9.779 21.075 30.943 1.00 86.88 297 GLY A CA 1
ATOM 2324 C C . GLY A 1 297 ? -10.583 22.372 31.023 1.00 86.88 297 GLY A C 1
ATOM 2325 O O . GLY A 1 297 ? -11.320 22.617 31.984 1.00 86.88 297 GLY A O 1
ATOM 2326 N N . ASP A 1 298 ? -10.472 23.190 29.979 1.00 86.00 298 ASP A N 1
ATOM 2327 C CA . ASP A 1 298 ? -11.138 24.489 29.918 1.00 86.00 298 ASP A CA 1
ATOM 2328 C C . ASP A 1 298 ? -12.669 24.358 29.885 1.00 86.00 298 ASP A C 1
ATOM 2330 O O . ASP A 1 298 ? -13.263 23.551 29.157 1.00 86.00 298 ASP A O 1
ATOM 2334 N N . GLY A 1 299 ? -13.330 25.173 30.712 1.00 86.38 299 GLY A N 1
ATOM 2335 C CA . GLY A 1 299 ? -14.789 25.232 30.834 1.00 86.38 299 GLY A CA 1
ATOM 2336 C C . GLY A 1 299 ? -15.438 24.003 31.484 1.00 86.38 299 GLY A C 1
ATOM 2337 O O . GLY A 1 299 ? -16.649 23.818 31.333 1.00 86.38 299 GLY A O 1
ATOM 2338 N N . VAL A 1 300 ? -14.667 23.117 32.122 1.00 89.44 300 VAL A N 1
ATOM 2339 C CA . VAL A 1 300 ? -15.204 21.942 32.823 1.00 89.44 300 VAL A CA 1
ATOM 2340 C C . VAL A 1 300 ? -15.795 22.389 34.170 1.00 89.44 300 VAL A C 1
ATOM 2342 O O . VAL A 1 300 ? -15.082 23.007 34.963 1.00 89.44 300 VAL A O 1
ATOM 2345 N N . PRO A 1 301 ? -17.072 22.096 34.472 1.00 90.31 301 PRO A N 1
ATOM 2346 C CA . PRO A 1 301 ? -17.707 22.527 35.720 1.00 90.31 301 PRO A CA 1
ATOM 2347 C C . PRO A 1 301 ? -17.046 21.938 36.977 1.00 90.31 301 PRO A C 1
ATOM 2349 O O . PRO A 1 301 ? -16.449 20.864 36.938 1.00 90.31 301 PRO A O 1
ATOM 2352 N N . ASP A 1 302 ? -17.168 22.607 38.125 1.00 89.19 302 ASP A N 1
ATOM 2353 C CA . ASP A 1 302 ? -16.595 22.144 39.411 1.00 89.19 302 ASP A CA 1
ATOM 2354 C C . ASP A 1 302 ? -17.264 20.897 39.988 1.00 89.19 302 ASP A C 1
ATOM 2356 O O . ASP A 1 302 ? -16.707 20.244 40.864 1.00 89.19 302 ASP A O 1
ATOM 2360 N N . ARG A 1 303 ? -18.425 20.517 39.443 1.00 93.06 303 ARG A N 1
ATOM 2361 C CA . ARG A 1 303 ? -19.126 19.285 39.815 1.00 93.06 303 ARG A CA 1
ATOM 2362 C C . ARG A 1 303 ? -18.383 18.009 39.402 1.00 93.06 303 ARG A C 1
ATOM 2364 O O . ARG A 1 303 ? -18.667 16.946 39.953 1.00 93.06 303 ARG A O 1
ATOM 2371 N N . PHE A 1 304 ? -17.466 18.114 38.438 1.00 91.69 304 PHE A N 1
ATOM 2372 C CA . PHE A 1 304 ? -16.564 17.039 38.035 1.00 91.69 304 PHE A CA 1
ATOM 2373 C C . PHE A 1 304 ? -15.364 17.032 38.972 1.00 91.69 304 PHE A C 1
ATOM 2375 O O . PHE A 1 304 ? -14.832 18.089 39.288 1.00 91.69 304 PHE A O 1
ATOM 2382 N N . THR A 1 305 ? -14.914 15.856 39.389 1.00 90.69 305 THR A N 1
ATOM 2383 C CA . THR A 1 305 ? -13.710 15.662 40.206 1.00 90.69 305 THR A CA 1
ATOM 2384 C C . THR A 1 305 ? -13.028 14.364 39.799 1.00 90.69 305 THR A C 1
ATOM 2386 O O . THR A 1 305 ? -13.699 13.419 39.392 1.00 90.69 305 THR A O 1
ATOM 2389 N N . VAL A 1 306 ? -11.701 14.297 39.895 1.00 90.19 306 VAL A N 1
ATOM 2390 C CA . VAL A 1 306 ? -10.955 13.057 39.639 1.00 90.19 306 VAL A CA 1
ATOM 2391 C C . VAL A 1 306 ? -10.271 12.589 40.911 1.00 90.19 306 VAL A C 1
ATOM 2393 O O . VAL A 1 306 ? -9.610 13.370 41.595 1.00 90.19 306 VAL A O 1
ATOM 2396 N N . SER A 1 307 ? -10.413 11.303 41.216 1.00 87.12 307 SER A N 1
ATOM 2397 C CA . SER A 1 307 ? -9.713 10.635 42.306 1.00 87.12 307 SER A CA 1
ATOM 2398 C C . SER A 1 307 ? -8.835 9.503 41.777 1.00 87.12 307 SER A C 1
ATOM 2400 O O . SER A 1 307 ? -9.067 8.929 40.711 1.00 87.12 307 SER A O 1
ATOM 2402 N N . ASN A 1 308 ? -7.776 9.204 42.525 1.00 84.62 308 ASN A N 1
ATOM 2403 C CA . ASN A 1 308 ? -6.776 8.215 42.148 1.00 84.62 308 ASN A CA 1
ATOM 2404 C C . ASN A 1 308 ? -6.558 7.251 43.307 1.00 84.62 308 ASN A C 1
ATOM 2406 O O . ASN A 1 308 ? -6.207 7.686 44.402 1.00 84.62 308 ASN A O 1
ATOM 2410 N N . SER A 1 309 ? -6.712 5.957 43.051 1.00 80.88 309 SER A N 1
ATOM 2411 C CA . SER A 1 309 ? -6.473 4.897 44.026 1.00 80.88 309 SER A CA 1
ATOM 2412 C C . SER A 1 309 ? -5.657 3.785 43.381 1.00 80.88 309 SER A C 1
ATOM 2414 O O . SER A 1 309 ? -6.197 2.963 42.645 1.00 80.88 309 SER A O 1
ATOM 2416 N N . SER A 1 310 ? -4.345 3.771 43.633 1.00 78.62 310 SER A N 1
ATOM 2417 C CA . SER A 1 310 ? -3.384 2.796 43.092 1.00 78.62 310 SER A CA 1
ATOM 2418 C C . SER A 1 310 ? -3.492 2.600 41.567 1.00 78.62 310 SER A C 1
ATOM 2420 O O . SER A 1 310 ? -2.876 3.342 40.803 1.00 78.62 310 SER A O 1
ATOM 2422 N N . ALA A 1 311 ? -4.282 1.618 41.127 1.00 82.06 311 ALA A N 1
ATOM 2423 C CA . ALA A 1 311 ? -4.527 1.256 39.730 1.00 82.06 311 ALA A CA 1
ATOM 2424 C C . ALA A 1 311 ? -5.806 1.882 39.137 1.00 82.06 311 ALA A C 1
ATOM 2426 O O . ALA A 1 311 ? -5.958 1.950 37.921 1.00 82.06 311 ALA A O 1
ATOM 2427 N N . ILE A 1 312 ? -6.728 2.341 39.982 1.00 86.69 312 ILE A N 1
ATOM 2428 C CA . ILE A 1 312 ? -8.040 2.851 39.587 1.00 86.69 312 ILE A CA 1
ATOM 2429 C C . ILE A 1 312 ? -7.995 4.374 39.542 1.00 86.69 312 ILE A C 1
ATOM 2431 O O . ILE A 1 312 ? -7.573 5.046 40.488 1.00 86.69 312 ILE A O 1
ATOM 2435 N N . ARG A 1 313 ? -8.449 4.924 38.423 1.00 89.81 313 ARG A N 1
ATOM 2436 C CA . ARG A 1 313 ? -8.656 6.351 38.201 1.00 89.81 313 ARG A CA 1
ATOM 2437 C C . ARG A 1 313 ? -10.152 6.559 38.072 1.00 89.81 313 ARG A C 1
ATOM 2439 O O . ARG A 1 313 ? -10.760 5.949 37.199 1.00 89.81 313 ARG A O 1
ATOM 2446 N N . SER A 1 314 ? -10.737 7.380 38.933 1.00 91.38 314 SER A N 1
ATOM 2447 C CA . SER A 1 314 ? -12.184 7.579 38.954 1.00 91.38 314 SER A CA 1
ATOM 2448 C C . SER A 1 314 ? -12.542 9.022 38.642 1.00 91.38 314 SER A C 1
ATOM 2450 O O . SER A 1 314 ? -11.969 9.941 39.225 1.00 91.38 314 SER A O 1
ATOM 2452 N N . LEU A 1 315 ? -13.498 9.217 37.738 1.00 93.12 315 LEU A N 1
ATOM 2453 C CA . LEU A 1 315 ? -14.118 10.505 37.446 1.00 93.12 315 LEU A CA 1
ATOM 2454 C C . LEU A 1 315 ? -15.476 10.559 38.143 1.00 93.12 315 LEU A C 1
ATOM 2456 O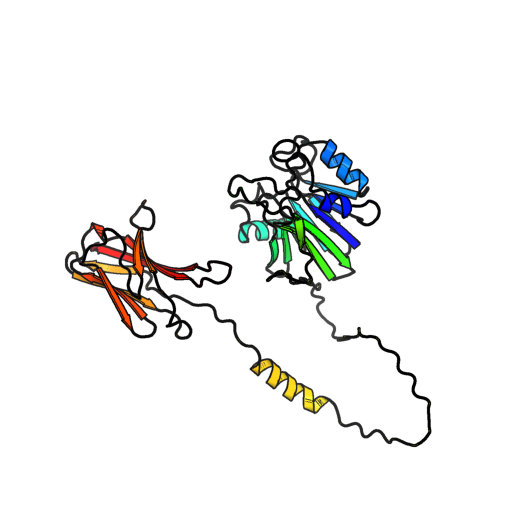 O . LEU A 1 315 ? -16.401 9.836 37.782 1.00 93.12 315 LEU A O 1
ATOM 2460 N N . THR A 1 316 ? -15.598 11.426 39.137 1.00 93.31 316 THR A N 1
ATOM 2461 C CA . THR A 1 316 ? -16.827 11.620 39.901 1.00 93.31 316 THR A CA 1
ATOM 2462 C C . THR A 1 316 ? -17.551 12.871 39.429 1.00 93.31 316 THR A C 1
ATOM 2464 O O . THR A 1 316 ? -16.963 13.951 39.365 1.00 93.31 316 THR A O 1
ATOM 2467 N N . ILE A 1 317 ? -18.839 12.729 39.134 1.00 94.12 317 ILE A N 1
ATOM 2468 C CA . ILE A 1 317 ? -19.735 13.810 38.728 1.00 94.12 317 ILE A CA 1
ATOM 2469 C C . ILE A 1 317 ? -20.798 13.942 39.809 1.00 94.12 317 ILE A C 1
ATOM 2471 O O . ILE A 1 317 ? -21.589 13.027 40.026 1.00 94.12 317 ILE A O 1
ATOM 2475 N N . THR A 1 318 ? -20.787 15.066 40.512 1.00 93.81 318 THR A N 1
ATOM 2476 C CA . THR A 1 318 ? -21.810 15.423 41.503 1.00 93.81 318 THR A CA 1
ATOM 2477 C C . THR A 1 318 ? -22.944 16.189 40.834 1.00 93.81 318 THR A C 1
ATOM 2479 O O . THR A 1 318 ? -22.707 16.883 39.850 1.00 93.81 318 THR A O 1
ATOM 2482 N N . ASN A 1 319 ? -24.167 16.095 41.364 1.00 92.12 319 ASN A N 1
ATOM 2483 C CA . ASN A 1 319 ? -25.333 16.814 40.838 1.00 92.12 319 ASN A CA 1
ATOM 2484 C C . ASN A 1 319 ? -25.499 16.646 39.311 1.00 92.12 319 ASN A C 1
ATOM 2486 O O . ASN A 1 319 ? -25.443 17.625 38.561 1.00 92.12 319 ASN A O 1
ATOM 2490 N N . VAL A 1 320 ? -25.622 15.391 38.864 1.00 92.88 320 VAL A N 1
ATOM 2491 C CA . VAL A 1 320 ? -25.671 15.018 37.440 1.00 92.88 320 VAL A CA 1
ATOM 2492 C C . VAL A 1 320 ? -26.824 15.725 36.724 1.00 92.88 320 VAL A C 1
ATOM 2494 O O . VAL A 1 320 ? -27.960 15.725 37.200 1.00 92.88 320 VAL A O 1
ATOM 2497 N N . GLN A 1 321 ? -26.528 16.324 35.572 1.00 92.69 321 GLN A N 1
ATOM 2498 C CA . GLN A 1 321 ? -27.486 17.050 34.734 1.00 92.69 321 GLN A CA 1
ATOM 2499 C C . GLN A 1 321 ? -27.826 16.242 33.474 1.00 92.69 321 GLN A C 1
ATOM 2501 O O . GLN A 1 321 ? -27.059 15.373 33.077 1.00 92.69 321 GLN A O 1
ATOM 2506 N N . ALA A 1 322 ? -28.939 16.555 32.799 1.00 87.06 322 ALA A N 1
ATOM 2507 C CA . ALA A 1 322 ? -29.302 15.893 31.533 1.00 87.06 322 ALA A CA 1
ATOM 2508 C C . ALA A 1 322 ? -28.198 16.047 30.467 1.00 87.06 322 ALA A C 1
ATOM 2510 O O . ALA A 1 322 ? -27.903 15.144 29.698 1.00 87.06 322 ALA A O 1
ATOM 2511 N N . ASP A 1 323 ? -27.512 17.184 30.508 1.00 87.50 323 ASP A N 1
ATOM 2512 C CA . ASP A 1 323 ? -26.355 17.524 29.685 1.00 87.50 323 ASP A CA 1
ATOM 2513 C C . ASP A 1 323 ? -25.099 16.662 29.943 1.00 87.50 323 ASP A C 1
ATOM 2515 O O . ASP A 1 323 ? -24.125 16.741 29.188 1.00 87.50 323 ASP A O 1
ATOM 2519 N N . ASP A 1 324 ? -25.074 15.900 31.037 1.00 90.19 324 ASP A N 1
ATOM 2520 C CA . ASP A 1 324 ? -23.977 14.992 31.380 1.00 90.19 324 ASP A CA 1
ATOM 2521 C C . ASP A 1 324 ? -24.176 13.591 30.786 1.00 90.19 324 ASP A C 1
ATOM 2523 O O . ASP A 1 324 ? -23.240 12.796 30.794 1.00 90.19 324 ASP A O 1
ATOM 2527 N N . GLU A 1 325 ? -25.347 13.292 30.219 1.00 92.31 325 GLU A N 1
ATOM 2528 C CA . GLU A 1 325 ? -25.586 12.053 29.481 1.00 92.31 325 GLU A CA 1
ATOM 2529 C C . GLU A 1 325 ? -24.706 12.011 28.221 1.00 92.31 325 GLU A C 1
ATOM 2531 O O . GLU A 1 325 ? -24.886 12.768 27.261 1.00 92.31 325 GLU A O 1
ATOM 2536 N N . ALA A 1 326 ? -23.679 11.163 28.253 1.00 92.75 326 ALA A N 1
ATOM 2537 C CA . ALA A 1 326 ? -22.626 11.133 27.249 1.00 92.75 326 ALA A CA 1
ATOM 2538 C C . ALA A 1 326 ? -21.817 9.833 27.326 1.00 92.75 326 ALA A C 1
ATOM 2540 O O . ALA A 1 326 ? -21.846 9.103 28.319 1.00 92.75 326 ALA A O 1
ATOM 2541 N N . THR A 1 327 ? -21.025 9.586 26.285 1.00 93.44 327 THR A N 1
ATOM 2542 C CA . THR A 1 327 ? -19.977 8.567 26.312 1.00 93.44 327 THR A CA 1
ATOM 2543 C C . THR A 1 327 ? -18.716 9.160 26.937 1.00 93.44 327 THR A C 1
ATOM 2545 O O . THR A 1 327 ? -18.211 10.194 26.493 1.00 93.44 327 THR A O 1
ATOM 2548 N N . TYR A 1 328 ? -18.193 8.507 27.970 1.00 93.06 328 TYR A N 1
ATOM 2549 C CA . TYR A 1 328 ? -16.993 8.926 28.684 1.00 93.06 328 TYR A CA 1
ATOM 2550 C C . TYR A 1 328 ? -15.829 8.010 28.351 1.00 93.06 328 TYR A C 1
ATOM 2552 O O . TYR A 1 328 ? -15.879 6.809 28.615 1.00 93.06 328 TYR A O 1
ATOM 2560 N N . TRP A 1 329 ? -14.763 8.601 27.830 1.00 91.62 329 TRP A N 1
ATOM 2561 C CA . TRP A 1 329 ? -13.547 7.887 27.477 1.00 91.62 329 TRP A CA 1
ATOM 2562 C C . TRP A 1 329 ? -12.470 8.132 28.522 1.00 91.62 329 TRP A C 1
ATOM 2564 O O . TRP A 1 329 ? -12.211 9.285 28.877 1.00 91.62 329 TRP A O 1
ATOM 2574 N N . CYS A 1 330 ? -11.798 7.074 28.965 1.00 91.31 330 CYS A N 1
ATOM 2575 C CA . CYS A 1 330 ? -10.505 7.192 29.620 1.00 91.31 330 CYS A CA 1
ATOM 2576 C C . CYS A 1 330 ? -9.410 6.687 28.683 1.00 91.31 330 CYS A C 1
ATOM 2578 O O . CYS A 1 330 ? -9.578 5.674 28.004 1.00 91.31 330 CYS A O 1
ATOM 2580 N N . GLY A 1 331 ? -8.282 7.392 28.636 1.00 88.75 331 GLY A N 1
ATOM 2581 C CA . GLY A 1 331 ? -7.155 6.996 27.805 1.00 88.75 331 GLY A CA 1
ATOM 2582 C C . GLY A 1 331 ? -5.804 7.291 28.433 1.00 88.75 331 GLY A C 1
ATOM 2583 O O . GLY A 1 331 ? -5.664 8.223 29.219 1.00 88.75 331 GLY A O 1
ATOM 2584 N N . THR A 1 332 ? -4.799 6.492 28.097 1.00 86.00 332 THR A N 1
ATOM 2585 C CA . THR A 1 332 ? -3.409 6.696 28.504 1.00 86.00 332 THR A CA 1
ATOM 2586 C C . THR A 1 332 ? -2.502 6.647 27.285 1.00 86.00 332 THR A C 1
ATOM 2588 O O . THR A 1 332 ? -2.761 5.898 26.346 1.00 86.00 332 THR A O 1
ATOM 2591 N N . GLY A 1 333 ? -1.451 7.462 27.296 1.00 71.31 333 GLY A N 1
ATOM 2592 C CA . GLY A 1 333 ? -0.463 7.502 26.229 1.00 71.31 333 GLY A CA 1
ATOM 2593 C C . GLY A 1 333 ? 0.949 7.498 26.789 1.00 71.31 333 GLY A C 1
ATOM 2594 O O . GLY A 1 333 ? 1.212 8.113 27.827 1.00 71.31 333 GLY A O 1
ATOM 2595 N N . TYR A 1 334 ? 1.852 6.804 26.101 1.00 62.97 334 TYR A N 1
ATOM 2596 C CA . TYR A 1 334 ? 3.287 6.876 26.360 1.00 62.97 334 TYR A CA 1
ATOM 2597 C C . TYR A 1 334 ? 3.955 7.631 25.211 1.00 62.97 334 TYR A C 1
ATOM 2599 O O . TYR A 1 334 ? 3.753 7.302 24.047 1.00 62.97 334 TYR A O 1
ATOM 2607 N N . MET A 1 335 ? 4.718 8.674 25.540 1.00 51.78 335 MET A N 1
ATOM 2608 C CA . MET A 1 335 ? 5.451 9.481 24.562 1.00 51.78 335 MET A CA 1
ATOM 2609 C C . MET A 1 335 ? 6.827 8.845 24.354 1.00 51.78 335 MET A C 1
ATOM 2611 O O . MET A 1 335 ? 7.766 9.140 25.091 1.00 51.78 335 MET A O 1
ATOM 2615 N N . SER A 1 336 ? 6.936 7.944 23.380 1.00 44.78 336 SER A N 1
ATOM 2616 C CA . SER A 1 336 ? 8.199 7.319 22.974 1.00 44.78 336 SER A CA 1
ATOM 2617 C C . SER A 1 336 ? 8.197 7.129 21.465 1.00 44.78 336 SER A C 1
ATOM 2619 O O . SER A 1 336 ? 7.816 6.065 20.985 1.00 44.78 336 SER A O 1
ATOM 2621 N N . GLY A 1 337 ? 8.608 8.165 20.729 1.00 47.38 337 GLY A N 1
ATOM 2622 C CA . GLY A 1 337 ? 8.740 8.147 19.264 1.00 47.38 337 GLY A CA 1
ATOM 2623 C C . GLY A 1 337 ? 7.403 8.147 18.518 1.00 47.38 337 GLY A C 1
ATOM 2624 O O . GLY A 1 337 ? 7.179 9.030 17.701 1.00 47.38 337 GLY A O 1
ATOM 2625 N N . ASP A 1 338 ? 6.496 7.251 18.901 1.00 44.66 338 ASP A N 1
ATOM 2626 C CA . ASP A 1 338 ? 5.124 7.111 18.425 1.00 44.66 338 ASP A CA 1
ATOM 2627 C C . ASP A 1 338 ? 4.140 7.304 19.590 1.00 44.66 338 ASP A C 1
ATOM 2629 O O . ASP A 1 338 ? 4.368 6.848 20.717 1.00 44.66 338 ASP A O 1
ATOM 2633 N N . VAL A 1 339 ? 3.022 7.989 19.339 1.00 47.19 339 VAL A N 1
ATOM 2634 C CA . VAL A 1 339 ? 1.978 8.223 20.348 1.00 47.19 339 VAL A CA 1
ATOM 2635 C C . VAL A 1 339 ? 1.030 7.022 20.380 1.00 47.19 339 VAL A C 1
ATOM 2637 O O . VAL A 1 339 ? -0.027 7.028 19.751 1.00 47.19 339 VAL A O 1
ATOM 2640 N N . TYR A 1 340 ? 1.381 5.981 21.134 1.00 52.66 340 TYR A N 1
ATOM 2641 C CA . TYR A 1 340 ? 0.442 4.891 21.416 1.00 52.66 340 TYR A CA 1
ATOM 2642 C C . TYR A 1 340 ? -0.596 5.373 22.427 1.00 52.66 340 TYR A C 1
ATOM 2644 O O . TYR A 1 340 ? -0.275 5.562 23.601 1.00 52.66 340 TYR A O 1
ATOM 2652 N N . THR A 1 341 ? -1.830 5.585 21.967 1.00 66.12 341 THR A N 1
ATOM 2653 C CA . THR A 1 341 ? -2.957 5.986 22.819 1.00 66.12 341 THR A CA 1
ATOM 2654 C C . THR A 1 341 ? -3.865 4.784 23.036 1.00 66.12 341 THR A C 1
ATOM 2656 O O . THR A 1 341 ? -4.487 4.296 22.099 1.00 66.12 341 THR A O 1
ATOM 2659 N N . TYR A 1 342 ? -3.951 4.310 24.273 1.00 78.00 342 TYR A N 1
ATOM 2660 C CA . TYR A 1 342 ? -4.879 3.256 24.674 1.00 78.00 342 TYR A CA 1
ATOM 2661 C C . TYR A 1 342 ? -6.099 3.923 25.285 1.00 78.00 342 TYR A C 1
ATOM 2663 O O . TYR A 1 342 ? -5.933 4.762 26.170 1.00 78.00 342 TYR A O 1
ATOM 2671 N N . SER A 1 343 ? -7.306 3.573 24.849 1.00 83.00 343 SER A N 1
ATOM 2672 C CA . SER A 1 343 ? -8.543 4.121 25.405 1.00 83.00 343 SER A CA 1
ATOM 2673 C C . SER A 1 343 ? -9.631 3.064 25.549 1.00 83.00 343 SER A C 1
ATOM 2675 O O . SER A 1 343 ? -9.623 2.025 24.893 1.00 83.00 343 SER A O 1
ATOM 2677 N N . THR A 1 344 ? -10.570 3.326 26.446 1.00 88.12 344 THR A N 1
ATOM 2678 C CA . THR A 1 344 ? -11.801 2.554 26.613 1.00 88.12 344 THR A CA 1
ATOM 2679 C C . THR A 1 344 ? -12.946 3.531 26.897 1.00 88.12 344 THR A C 1
ATOM 2681 O O . THR A 1 344 ? -12.705 4.737 27.005 1.00 88.12 344 THR A O 1
ATOM 2684 N N . MET A 1 345 ? -14.189 3.051 26.904 1.00 89.69 345 MET A N 1
ATOM 2685 C CA . MET A 1 345 ? -15.374 3.896 27.054 1.00 89.69 345 MET A CA 1
ATOM 2686 C C . MET A 1 345 ? -16.374 3.324 28.058 1.00 89.69 345 MET A C 1
ATOM 2688 O O . MET A 1 345 ? -16.496 2.111 28.215 1.00 89.69 345 MET A O 1
ATOM 2692 N N . THR A 1 346 ? -17.132 4.220 28.681 1.00 91.00 346 THR A N 1
ATOM 2693 C CA . THR A 1 346 ? -18.344 3.921 29.449 1.00 91.00 346 THR A CA 1
ATOM 2694 C C . THR A 1 346 ? -19.454 4.840 28.971 1.00 91.00 346 THR A C 1
ATOM 2696 O O . THR A 1 346 ? -19.259 6.054 28.886 1.00 91.00 346 THR A O 1
ATOM 2699 N N . GLN A 1 347 ? -20.632 4.288 28.706 1.00 91.81 347 GLN A N 1
ATOM 2700 C CA . GLN A 1 347 ? -21.827 5.090 28.461 1.00 91.81 347 GLN A CA 1
ATOM 2701 C C . GLN A 1 347 ? -22.466 5.514 29.790 1.00 91.81 347 GLN A C 1
ATOM 2703 O O . GLN A 1 347 ? -22.773 4.649 30.605 1.00 91.81 347 GLN A O 1
ATOM 2708 N N . LEU A 1 348 ? -22.699 6.811 30.012 1.00 91.25 348 LEU A N 1
ATOM 2709 C CA . LEU A 1 348 ? -23.470 7.295 31.161 1.00 91.25 348 LEU A CA 1
ATOM 2710 C C . LEU A 1 348 ? -24.899 7.629 30.728 1.00 91.25 348 LEU A C 1
ATOM 2712 O O . LEU A 1 348 ? -25.086 8.498 29.880 1.00 91.25 348 LEU A O 1
ATOM 2716 N N . ASN A 1 349 ? -25.882 6.975 31.345 1.00 88.44 349 ASN A N 1
ATOM 2717 C CA . ASN A 1 349 ? -27.307 7.197 31.100 1.00 88.44 349 ASN A CA 1
ATOM 2718 C C . ASN A 1 349 ? -27.936 7.970 32.271 1.00 88.44 349 ASN A C 1
ATOM 2720 O O . ASN A 1 349 ? -27.876 7.517 33.420 1.00 88.44 349 ASN A O 1
ATOM 2724 N N . GLY A 1 350 ? -28.521 9.135 31.982 1.00 79.75 350 GLY A N 1
ATOM 2725 C CA . GLY A 1 350 ? -29.273 9.936 32.946 1.00 79.75 350 GLY A CA 1
ATOM 2726 C C . GLY A 1 350 ? -30.732 9.486 32.989 1.00 79.75 350 GLY A C 1
ATOM 2727 O O . GLY A 1 350 ? -31.439 9.647 32.000 1.00 79.75 350 GLY A O 1
ATOM 2728 N N . ASN A 1 351 ? -31.178 8.927 34.116 1.00 71.12 351 ASN A N 1
ATOM 2729 C CA . ASN A 1 351 ? -32.558 8.450 34.300 1.00 71.12 351 ASN A CA 1
ATOM 2730 C C . ASN A 1 351 ? -33.440 9.421 35.091 1.00 71.12 351 ASN A C 1
ATOM 2732 O O . ASN A 1 351 ? -32.926 10.101 36.017 1.00 71.12 351 ASN A O 1
#

Secondary structure (DSSP, 8-state):
-EEEEE----TTTT-SS--HHHHHH--TTS-SEEEE-S---SHHHHHHHHHH-SEEEE---TT-S-TTS-SEEEEEETTEEEEEE-STTSSSTT-HHHHHHHHHHHT-SEEE--SS-SEEEEEETTEEEEEE--TT----SS-S-PPPEEEEEEEETTEEEEEEEEEETTTEEE-TTTS-TT-----EE---SS----------------------------GGGTHHHHHHHHHH---------EE--SEEEE-TTS-EEEEEEEPGGGTTS-EEEEEE-TTSPPEEEEETTSPBPTT--TTEEEEEETTEEEEEESS--GGG-EEEEEEEEEEESEEEEEEEEEEEEE-

InterPro domains:
  IPR000979 Phosphodiesterase MJ0936/Vps29 [PTHR11124] (1-172)
  IPR000979 Phosphodiesterase MJ0936/Vps29 [TIGR00040] (1-142)
  IPR003599 Immunoglobulin domain subtype [SM00409] (249-348)
  IPR007110 Immunoglobulin-like domain [PS50835] (244-346)
  IPR013106 Immunoglobulin V-set domain [PF07686] (248-344)
  IPR013106 Immunoglobulin V-set domain [SM00406] (259-332)
  IPR013783 Immunoglobulin-like fold [G3DSA:2.60.40.10] (241-351)
  IPR024654 Calcineurin-like phosphoesterase domain, lpxH-type [PF12850] (1-156)
  IPR028661 Vacuolar protein sorting-associated protein 29 [cd07394] (2-171)
  IPR029052 Metallo-dependent phosphatase-like [G3DSA:3.60.21.10] (1-176)
  IPR029052 Metallo-dependent phosphatase-like [SSF56300] (1-173)
  IPR036179 Immunoglobulin-like domain superfamily [SSF48726] (245-339)

pLDDT: mean 79.13, std 21.77, range [22.89, 98.25]

Foldseek 3Di:
DKEWEAELQQPPNQHPDFDPVVVVVLAAPPHAAYAYQENCLDVVSVVVVCNRYVHYAYAYDPNHPDPPHHQKDWDDDQNWIEIHHAQPPQPPGPDPVSQVVVCVVSVGQEYEYEQVLDWDWDDDPLGIYTYQHHQRQGAHPVGNRHWRKIWMWDDDNQWIFIWIWTQDDVRDTDTLPPDDPPSDRPISGDPDPDDDDDDDDDDDDDDDDDDDDDDDDDDDPDPVVCVVVVVVVVVVPPPPPDDKDKDWDAEDEDEAQAKDKTKIFIDLVVLVFKKWKWWADVPDDTHTADILPDDGGPPHDPQWDWDGDRGMIIIMGGRDDPVRQTKMKIWTFDPDPDTDIDMDIYGYHHD

Organism: Alligator mississippiensis (NCBI:txid8496)

Nearest PDB structures (foldseek):
  6vab-assembly1_C  TM=9.606E-01  e=3.162E-29  Mus musculus
  8p0x-assembly1_N  TM=9.379E-01  e=1.292E-26  Homo sapiens
  5xcj-assembly1_A  TM=9.451E-01  e=1.660E-24  Entamoeba histolytica
  5xch-assembly2_B  TM=9.562E-01  e=1.197E-22  Entamoeba histolytica
  5xck-assembly2_B  TM=9.402E-01  e=1.508E-22  Entamoeba histolytica

Solvent-accessible surface area (backbone atoms only — not comparable to full-atom values): 20083 Å² total; per-residue (Å²): 82,38,32,38,31,34,22,42,30,33,34,70,86,70,26,86,63,68,48,70,71,57,58,69,68,66,49,59,83,69,43,58,38,36,46,30,24,17,18,38,35,40,69,67,54,51,53,54,53,51,65,36,24,88,48,69,47,61,18,34,24,97,64,35,68,63,80,83,40,42,61,57,48,78,47,74,59,87,79,42,34,34,32,38,23,12,36,84,86,38,75,60,75,87,35,63,70,46,51,54,49,50,32,60,74,67,69,34,50,30,36,35,34,36,71,74,35,53,67,46,75,51,77,54,96,94,27,39,40,40,21,30,8,5,41,44,24,29,61,55,98,90,48,70,88,38,55,23,13,30,29,40,34,39,45,50,83,60,36,37,42,59,42,47,44,36,46,48,100,86,71,46,71,49,54,69,82,80,83,60,98,78,56,61,74,57,68,50,67,65,87,65,87,85,72,92,77,92,78,88,86,87,82,90,81,90,79,94,76,85,89,78,92,79,92,76,85,82,77,84,74,72,73,76,73,50,55,62,58,50,51,52,52,55,69,74,61,68,76,75,85,76,74,84,48,69,48,46,56,72,62,49,76,43,47,66,59,40,70,48,73,49,54,37,38,38,44,70,95,50,46,86,60,58,36,40,33,30,44,27,43,90,98,49,76,74,39,66,40,35,37,71,85,65,59,68,31,86,91,58,62,83,47,52,47,75,51,77,54,81,37,36,41,31,47,31,34,44,60,36,46,77,88,63,40,26,40,36,34,46,31,37,62,52,92,66,103,52,81,54,70,45,70,39,51,25,37,40,44,64,89